Protein 7ASV (pdb70)

B-factor: mean 27.87, std 14.24, range [10.76, 187.38]

Radius of gyration: 24.53 Å; Cα contacts (8 Å, |Δi|>4): 392; chains: 2; bounding box: 41×74×68 Å

Nearest PDB structures (foldseek):
  7asv-assembly1_A  TM=1.007E+00  e=1.861E-26  Homo sapiens
  8b3i-assembly1_e  TM=3.418E-01  e=7.157E+00  Homo sapiens
  8r4d-assembly1_A  TM=3.291E-01  e=7.627E+00  Chlorobaculum tepidum
  7asv-assembly1_A  TM=9.829E-01  e=6.506E-24  Homo sapiens
  1iuy-assembly1_A  TM=6.380E-01  e=1.133E+00  Mus musculus

Foldseek 3Di:
DDDDCLVVLLVLLLVVCLVVFKAFQVVSVVVVVVVVVVDDPPDPVVDDDDSVSVVSLVVNQKDWDQDDDDPPDPQDPRRRTMIGRHDSPDQPVLLVQVVVVVVPDFDDALVNVVSSCVVPVPDDPVNSVVSQVVFWDDDPRTGGPPSDDD/DPDDALVVLLVVLLVVQLVVFKDFQVVVVVVVVVVVVPDDPPDPPVPDDDSVSVVSNVVSPKDWDQDDDDPPDPQDPSSRTMIGDDDNPDAVVLLVQLVVVCVPDFDDALVNVVSSCVVPPPQDPVRSVVSQVVFWDDDPRTGGPPRDPD

Solvent-accessible surface area: 17054 Å² total

Structure (mmCIF, N/CA/C/O backbone):
data_7ASV
#
_entry.id   7ASV
#
_cell.length_a   41.110
_cell.length_b   75.760
_cell.length_c   62.400
_cell.angle_alpha   90.000
_cell.angle_beta   103.570
_cell.angle_gamma   90.000
#
_symmetry.space_group_name_H-M   'P 1 21 1'
#
loop_
_entity.id
_entity.type
_entity.pdbx_description
1 polymer 'DNA-directed RNA polymerase III subunit RPC5'
2 non-polymer 'ACETATE ION'
3 water water
#
loop_
_atom_site.group_PDB
_atom_site.id
_atom_site.type_symbol
_atom_site.label_atom_id
_atom_site.label_alt_id
_atom_site.label_comp_id
_atom_site.label_asym_id
_atom_site.label_entity_id
_atom_site.label_seq_id
_atom_site.pdbx_PDB_ins_code
_atom_site.Cartn_x
_atom_site.Cartn_y
_atom_site.Cartn_z
_atom_site.occupancy
_atom_site.B_iso_or_equiv
_atom_site.auth_seq_id
_atom_site.auth_comp_id
_atom_site.auth_asym_id
_atom_site.auth_atom_id
_atom_site.pdbx_PDB_model_num
ATOM 1 N N . ALA A 1 554 ? 9.93700 1.31800 57.40500 1.000 52.81423 554 ALA B N 1
ATOM 2 C CA . ALA A 1 554 ? 8.70500 1.79100 56.79500 1.000 50.95874 554 ALA B CA 1
ATOM 3 C C . ALA A 1 554 ? 8.92300 2.49600 55.47100 1.000 48.06629 554 ALA B C 1
ATOM 4 O O . ALA A 1 554 ? 10.07200 2.69700 55.05200 1.000 49.30065 554 ALA B O 1
ATOM 6 N N . PRO A 1 555 ? 7.83100 2.88600 54.80700 1.000 42.66827 555 PRO B N 1
ATOM 7 C CA . PRO A 1 555 ? 7.97000 3.59000 53.52600 1.000 38.66253 555 PRO B CA 1
ATOM 8 C C . PRO A 1 555 ? 8.58800 4.97300 53.70200 1.000 35.53847 555 PRO B C 1
ATOM 9 O O . PRO A 1 555 ? 8.52200 5.59500 54.76600 1.000 35.97537 555 PRO B O 1
ATOM 20 N N . THR A 1 556 ? 9.20100 5.44900 52.62000 1.000 31.71433 556 THR B N 1
ATOM 21 C CA . THR A 1 556 ? 9.79500 6.77700 52.58500 1.000 27.68227 556 THR B CA 1
ATOM 22 C C . THR A 1 556 ? 8.88900 7.66600 51.74000 1.000 24.91088 556 THR B C 1
ATOM 23 O O . THR A 1 556 ? 8.84700 7.51200 50.50400 1.000 25.10827 556 THR B O 1
ATOM 34 N N . PRO A 1 557 ? 8.10300 8.54100 52.34400 1.000 23.26068 557 PRO B N 1
ATOM 35 C CA . PRO A 1 557 ? 7.09800 9.27300 51.56800 1.000 22.45532 557 PRO B CA 1
ATOM 36 C C . PRO A 1 557 ? 7.73100 10.34000 50.68300 1.000 20.62089 557 PRO B C 1
ATOM 37 O O . PRO A 1 557 ? 8.83400 10.84200 50.92800 1.000 21.17096 557 PRO B O 1
ATOM 48 N N . VAL A 1 558 ? 7.00000 10.67700 49.61700 1.000 20.42350 558 VAL B N 1
ATOM 49 C CA . VAL A 1 558 ? 7.55000 11.54900 48.59000 1.000 20.10767 558 VAL B CA 1
ATOM 50 C C . VAL A 1 558 ? 7.15500 13.01900 48.75500 1.000 17.99163 558 VAL B C 1
ATOM 51 O O . VAL A 1 558 ? 7.83600 13.89000 48.20000 1.000 18.38115 558 VAL B O 1
ATOM 64 N N . ALA A 1 559 ? 6.07800 13.32200 49.48000 1.000 17.11521 559 ALA B N 1
ATOM 65 C CA . ALA A 1 559 ? 5.50800 14.66900 49.38200 1.000 15.93349 559 ALA B CA 1
ATOM 66 C C . ALA A 1 559 ? 6.49200 15.75000 49.82800 1.000 17.26260 559 ALA B C 1
ATOM 67 O O . ALA A 1 559 ? 6.61200 16.80100 49.16800 1.000 15.53607 559 ALA B O 1
ATOM 74 N N . ARG A 1 560 ? 7.21000 15.52900 50.93200 1.000 18.37062 560 ARG B N 1
ATOM 75 C CA . ARG A 1 560 ? 8.11100 16.56900 51.41200 1.000 19.97345 560 ARG B CA 1
ATOM 76 C C . ARG A 1 560 ? 9.24300 16.81600 50.41900 1.000 17.23628 560 ARG B C 1
ATOM 77 O O . ARG A 1 560 ? 9.66400 17.96800 50.22700 1.000 17.12047 560 ARG B O 1
ATOM 98 N N . GLU A 1 561 ? 9.72600 15.75200 49.76800 1.000 17.78897 561 GLU B N 1
ATOM 99 C CA . GLU A 1 561 ? 10.82800 15.87700 48.82400 1.000 17.46262 561 GLU B CA 1
ATOM 100 C C . GLU A 1 561 ? 10.36100 16.58500 47.55400 1.000 16.44408 561 GLU B C 1
ATOM 101 O O . GLU A 1 561 ? 11.06700 17.44900 46.99300 1.000 17.20996 561 GLU B O 1
ATOM 113 N N . LEU A 1 562 ? 9.15500 16.25100 47.09800 1.000 15.71767 562 LEU B N 1
ATOM 114 C CA . LEU A 1 562 ? 8.60200 16.97300 45.96400 1.000 15.60713 562 LEU B CA 1
ATOM 115 C C . LEU A 1 562 ? 8.41000 18.44900 46.29200 1.000 15.45185 562 LEU B C 1
ATOM 116 O O . LEU A 1 562 ? 8.69700 19.32600 45.46100 1.000 15.18866 562 LEU B O 1
ATOM 132 N N . LYS A 1 563 ? 7.87300 18.74300 47.47300 1.000 15.12287 563 LYS B N 1
ATOM 133 C CA . LYS A 1 563 ? 7.64400 20.12600 47.84300 1.000 16.57567 563 LYS B CA 1
ATOM 134 C C . LYS A 1 563 ? 8.95200 20.90900 47.87400 1.000 17.15732 563 LYS B C 1
ATOM 135 O O . LYS A 1 563 ? 9.01500 22.03500 47.38000 1.000 17.43367 563 LYS B O 1
ATOM 154 N N . ALA A 1 564 ? 10.01700 20.33200 48.42800 1.000 17.52052 564 ALA B N 1
ATOM 155 C CA . ALA A 1 564 ? 11.27000 21.08400 48.46900 1.000 18.52064 564 ALA B CA 1
ATOM 156 C C . ALA A 1 564 ? 11.75000 21.42100 47.05900 1.000 18.02321 564 ALA B C 1
ATOM 157 O O . ALA A 1 564 ? 12.23400 22.54000 46.79700 1.000 18.87332 564 ALA B O 1
ATOM 164 N N . PHE A 1 565 ? 11.62500 20.45900 46.13100 1.000 16.48882 565 PHE B N 1
ATOM 165 C CA . PHE A 1 565 ? 12.01300 20.73300 44.75100 1.000 16.08088 565 PHE B CA 1
ATOM 166 C C . PHE A 1 565 ? 11.13500 21.81300 44.11100 1.000 15.42553 565 PHE B C 1
ATOM 167 O O . PHE A 1 565 ? 11.64400 22.74700 43.47700 1.000 15.76505 565 PHE B O 1
ATOM 184 N N . VAL A 1 566 ? 9.81300 21.68200 44.24900 1.000 14.95179 566 VAL B N 1
ATOM 185 C CA . VAL A 1 566 ? 8.89100 22.65100 43.63600 1.000 15.98350 566 VAL B CA 1
ATOM 186 C C . VAL A 1 566 ? 9.10600 24.05500 44.20500 1.000 16.79412 566 VAL B C 1
ATOM 187 O O . VAL A 1 566 ? 9.07400 25.05100 43.46700 1.000 17.05994 566 VAL B O 1
ATOM 200 N N . GLU A 1 567 ? 9.29400 24.15700 45.52100 1.000 17.87320 567 GLU B N 1
ATOM 201 C CA . GLU A 1 567 ? 9.44900 25.45700 46.15400 1.000 20.71301 567 GLU B CA 1
ATOM 202 C C . GLU A 1 567 ? 10.71000 26.14000 45.66400 1.000 20.16031 567 GLU B C 1
ATOM 203 O O . GLU A 1 567 ? 10.67800 27.32300 45.29400 1.000 20.83408 567 GLU B O 1
ATOM 215 N N . ALA A 1 568 ? 11.84000 25.39900 45.64200 1.000 19.71026 568 ALA B N 1
ATOM 216 C CA . ALA A 1 568 ? 13.07000 25.98100 45.11600 1.000 20.65511 568 ALA B CA 1
ATOM 217 C C . ALA A 1 568 ? 12.88400 26.44600 43.66900 1.000 19.37864 568 ALA B C 1
ATOM 218 O O . ALA A 1 568 ? 13.30000 27.56100 43.28700 1.000 20.17084 568 ALA B O 1
ATOM 225 N N . THR A 1 569 ? 12.22600 25.61600 42.85700 1.000 17.71791 569 THR B N 1
ATOM 226 C CA . THR A 1 569 ? 12.09500 25.91800 41.43700 1.000 18.40221 569 THR B CA 1
ATOM 227 C C . THR A 1 569 ? 11.26100 27.17700 41.21400 1.000 18.08901 569 THR B C 1
ATOM 228 O O . THR A 1 569 ? 11.64400 28.06400 40.44000 1.000 18.42326 569 THR B O 1
ATOM 239 N N . PHE A 1 570 ? 10.09700 27.25700 41.85300 1.000 17.42577 570 PHE B N 1
ATOM 240 C CA . PHE A 1 570 ? 9.23200 28.40700 41.60000 1.000 18.05216 570 PHE B CA 1
ATOM 241 C C . PHE A 1 570 ? 9.70900 29.67700 42.28100 1.000 20.39455 570 PHE B C 1
ATOM 242 O O . PHE A 1 570 ? 9.44500 30.77400 41.75600 1.000 19.95502 570 PHE B O 1
ATOM 259 N N . GLN A 1 571 ? 10.38800 29.57200 43.43700 1.000 20.97883 571 GLN B N 1
ATOM 260 C CA . GLN A 1 571 ? 10.98800 30.76600 44.00900 1.000 23.59493 571 GLN B CA 1
ATOM 261 C C . GLN A 1 571 ? 12.03500 31.35400 43.08200 1.000 21.90789 571 GLN B C 1
ATOM 262 O O . GLN A 1 571 ? 12.21100 32.59200 43.04900 1.000 23.36596 571 GLN B O 1
ATOM 276 N N . ARG A 1 572 ? 12.72100 30.48800 42.30700 1.000 20.11031 572 ARG B N 1
ATOM 277 C CA . ARG A 1 572 ? 13.76500 30.96400 41.40700 1.000 20.28664 572 ARG B CA 1
ATOM 278 C C . ARG A 1 572 ? 13.21100 31.49700 40.08600 1.000 19.67868 572 ARG B C 1
ATOM 279 O O . ARG A 1 572 ? 13.67300 32.53700 39.56500 1.000 20.55773 572 ARG B O 1
ATOM 300 N N . GLN A 1 573 ? 12.26300 30.76400 39.49700 1.000 18.75225 573 GLN B N 1
ATOM 301 C CA . GLN A 1 573 ? 11.84000 31.02700 38.12800 1.000 18.27851 573 GLN B CA 1
ATOM 302 C C . GLN A 1 573 ? 10.47500 31.68300 37.98200 1.000 18.09427 573 GLN B C 1
ATOM 303 O O . GLN A 1 573 ? 10.19800 32.23500 36.91600 1.000 19.14440 573 GLN B O 1
ATOM 317 N N . PHE A 1 574 ? 9.63200 31.61900 39.00400 1.000 17.48368 574 PHE B N 1
ATOM 318 C CA . PHE A 1 574 ? 8.30700 32.22700 39.13600 1.000 17.18890 574 PHE B CA 1
ATOM 319 C C . PHE A 1 574 ? 7.19300 31.65900 38.25900 1.000 16.38354 574 PHE B C 1
ATOM 320 O O . PHE A 1 574 ? 6.07400 31.46700 38.74700 1.000 17.32576 574 PHE B O 1
ATOM 337 N N . VAL A 1 575 ? 7.45700 31.49300 36.96000 1.000 14.39383 575 VAL B N 1
ATOM 338 C CA . VAL A 1 575 ? 6.46500 31.01600 35.99900 1.000 14.43331 575 VAL B CA 1
ATOM 339 C C . VAL A 1 575 ? 7.11600 29.94900 35.15100 1.000 14.61754 575 VAL B C 1
ATOM 340 O O . VAL A 1 575 ? 8.20300 30.17700 34.61500 1.000 15.35710 575 VAL B O 1
ATOM 353 N N . LEU A 1 576 ? 6.44700 28.79300 35.00100 1.000 15.25972 576 LEU B N 1
ATOM 354 C CA . LEU A 1 576 ? 6.96400 27.79700 34.06500 1.000 15.95981 576 LEU B CA 1
ATOM 355 C C . LEU A 1 576 ? 5.87800 26.79800 33.71400 1.000 14.98864 576 LEU B C 1
ATOM 356 O O . LEU A 1 576 ? 4.85000 26.71200 34.37800 1.000 16.02297 576 LEU B O 1
ATOM 372 N N . THR A 1 577 ? 6.09900 26.08000 32.63000 1.000 13.89640 577 THR B N 1
ATOM 373 C CA . THR A 1 577 ? 5.15800 25.07200 32.17800 1.000 13.89903 577 THR B CA 1
ATOM 374 C C . THR A 1 577 ? 5.42100 23.73300 32.86900 1.000 13.39897 577 THR B C 1
ATOM 375 O O . THR A 1 577 ? 6.47900 23.48200 33.46100 1.000 13.85166 577 THR B O 1
ATOM 386 N N . LEU A 1 578 ? 4.43400 22.84900 32.77200 1.000 15.30710 578 LEU B N 1
ATOM 387 C CA . LEU A 1 578 ? 4.63800 21.49000 33.26200 1.000 15.25972 578 LEU B CA 1
ATOM 388 C C . LEU A 1 578 ? 5.79200 20.81400 32.51900 1.000 14.61228 578 LEU B C 1
ATOM 389 O O . LEU A 1 578 ? 6.57000 20.06500 33.11600 1.000 15.09655 578 LEU B O 1
ATOM 405 N N . SER A 1 579 ? 5.92100 21.06700 31.20900 1.000 14.68860 579 SER B N 1
ATOM 406 C CA . SER A 1 579 ? 7.04800 20.51300 30.46100 1.000 16.00981 579 SER B CA 1
ATOM 407 C C . SER A 1 579 ? 8.38500 20.92800 31.07500 1.000 15.55450 579 SER B C 1
ATOM 408 O O . SER A 1 579 ? 9.29100 20.09400 31.29000 1.000 16.53619 579 SER B O 1
ATOM 416 N N . GLU A 1 580 ? 8.54500 22.22500 31.33500 1.000 15.66240 580 GLU B N 1
ATOM 417 C CA . GLU A 1 580 ? 9.78900 22.68400 31.94700 1.000 17.76266 580 GLU B CA 1
ATOM 418 C C . GLU A 1 580 ? 9.95100 22.13800 33.36400 1.000 16.41249 580 GLU B C 1
ATOM 419 O O . GLU A 1 580 ? 11.07000 21.79800 33.78300 1.000 15.93349 580 GLU B O 1
ATOM 431 N N . LEU A 1 581 ? 8.86000 22.05600 34.12200 1.000 14.65176 581 LEU B N 1
ATOM 432 C CA . LEU A 1 581 ? 8.95300 21.48800 35.46300 1.000 15.14655 581 LEU B CA 1
ATOM 433 C C . LEU A 1 581 ? 9.46900 20.05200 35.41900 1.000 15.12813 581 LEU B C 1
ATOM 434 O O . LEU A 1 581 ? 10.31100 19.65900 36.23800 1.000 15.13866 581 LEU B O 1
ATOM 450 N N . LYS A 1 582 ? 8.97200 19.25400 34.47300 1.000 15.73873 582 LYS B N 1
ATOM 451 C CA . LYS A 1 582 ? 9.43700 17.87800 34.32600 1.000 16.33617 582 LYS B CA 1
ATOM 452 C C . LYS A 1 582 ? 10.90800 17.82600 33.91100 1.000 16.96782 582 LYS B C 1
ATOM 453 O O . LYS A 1 582 ? 11.68400 17.01900 34.45500 1.000 16.70990 582 LYS B O 1
ATOM 472 N N . ARG A 1 583 ? 11.31800 18.70900 32.99500 1.000 16.37302 583 ARG B N 1
ATOM 473 C CA . ARG A 1 583 ? 12.73400 18.78300 32.62400 1.000 17.06257 583 ARG B CA 1
ATOM 474 C C . ARG A 1 583 ? 13.60700 19.07000 33.84300 1.000 16.76254 583 ARG B C 1
ATOM 475 O O . ARG A 1 583 ? 14.65300 18.42100 34.07200 1.000 18.26798 583 ARG B O 1
ATOM 496 N N . LEU A 1 584 ? 13.21400 20.08000 34.61600 1.000 16.59673 584 LEU B N 1
ATOM 497 C CA . LEU A 1 584 ? 13.96200 20.44500 35.81600 1.000 16.22563 584 LEU B CA 1
ATOM 498 C C . LEU A 1 584 ? 13.91700 19.33100 36.85700 1.000 15.26499 584 LEU B C 1
ATOM 499 O O . LEU A 1 584 ? 14.89100 19.12900 37.59100 1.000 16.00718 584 LEU B O 1
ATOM 515 N N . PHE A 1 585 ? 12.81400 18.58500 36.92100 1.000 14.56490 585 PHE B N 1
ATOM 516 C CA . PHE A 1 585 ? 12.73900 17.46700 37.85100 1.000 13.96746 585 PHE B CA 1
ATOM 517 C C . PHE A 1 585 ? 13.75500 16.38500 37.47200 1.000 14.30961 585 PHE B C 1
ATOM 518 O O . PHE A 1 585 ? 14.43300 15.82300 38.33600 1.000 15.52818 585 PHE B O 1
ATOM 535 N N . ASN A 1 586 ? 13.91700 16.12400 36.18500 1.000 15.76768 586 ASN B N 1
ATOM 536 C CA . ASN A 1 586 ? 14.91100 15.14400 35.76400 1.000 17.74686 586 ASN B CA 1
ATOM 537 C C . ASN A 1 586 ? 16.32600 15.60200 36.09800 1.000 17.95742 586 ASN B C 1
ATOM 538 O O . ASN A 1 586 ? 17.16900 14.78500 36.52900 1.000 17.51263 586 ASN B O 1
ATOM 549 N N . LEU A 1 587 ? 16.59200 16.90200 35.96300 1.000 18.87068 587 LEU B N 1
ATOM 550 C CA . LEU A 1 587 ? 17.89300 17.40900 36.40900 1.000 20.52878 587 LEU B CA 1
ATOM 551 C C . LEU A 1 587 ? 18.05800 17.24800 37.91500 1.000 18.42853 587 LEU B C 1
ATOM 552 O O . LEU A 1 587 ? 19.15500 16.96000 38.41000 1.000 18.44695 587 LEU B O 1
ATOM 568 N N . HIS A 1 588 ? 16.97700 17.46200 38.66800 1.000 18.08901 588 HIS B N 1
ATOM 569 C CA . HIS A 1 588 ? 17.01800 17.24100 40.10800 1.000 18.59170 588 HIS B CA 1
ATOM 570 C C . HIS A 1 588 ? 17.34700 15.78900 40.43100 1.000 18.08375 588 HIS B C 1
ATOM 571 O O . HIS A 1 588 ? 18.18600 15.51500 41.29800 1.000 18.04690 588 HIS B O 1
ATOM 585 N N . LEU A 1 589 ? 16.72200 14.85200 39.72800 1.000 16.49671 589 LEU B N 1
ATOM 586 C CA . LEU A 1 589 ? 16.98400 13.43600 39.97900 1.000 16.52567 589 LEU B CA 1
ATOM 587 C C . LEU A 1 589 ? 18.46200 13.11800 39.79100 1.000 15.73610 589 LEU B C 1
ATOM 588 O O . LEU A 1 589 ? 19.03200 12.29500 40.52500 1.000 16.74148 589 LEU B O 1
ATOM 604 N N . ALA A 1 590 ? 19.09600 13.73800 38.78300 1.000 15.82558 590 ALA B N 1
ATOM 605 C CA . ALA A 1 590 ? 20.50100 13.45000 38.54400 1.000 15.25183 590 ALA B CA 1
ATOM 606 C C . ALA A 1 590 ? 21.37500 13.80400 39.74500 1.000 15.12813 590 ALA B C 1
ATOM 607 O O . ALA A 1 590 ? 22.48300 13.28500 39.86700 1.000 16.85202 590 ALA B O 1
ATOM 614 N N . SER A 1 591 ? 20.91800 14.68300 40.62000 1.000 14.94127 591 SER B N 1
ATOM 615 C CA . SER A 1 591 ? 21.70800 15.06300 41.78400 1.000 16.17299 591 SER B CA 1
ATOM 616 C C . SER A 1 591 ? 21.51300 14.13400 42.97400 1.000 16.25458 591 SER B C 1
ATOM 617 O O . SER A 1 591 ? 22.29100 14.21200 43.93600 1.000 17.63896 591 SER B O 1
ATOM 625 N N . LEU A 1 592 ? 20.48900 13.22700 42.93500 1.000 16.37038 592 LEU B N 1
ATOM 626 C CA . LEU A 1 592 ? 20.09900 12.44600 44.11500 1.000 16.04403 592 LEU B CA 1
ATOM 627 C C . LEU A 1 592 ? 20.82400 11.10400 44.15300 1.000 16.03350 592 LEU B C 1
ATOM 628 O O . LEU A 1 592 ? 21.15500 10.53000 43.10500 1.000 16.04929 592 LEU B O 1
ATOM 644 N N . PRO A 1 593 ? 21.06100 10.60800 45.38200 1.000 16.40460 593 PRO B N 1
ATOM 645 C CA . PRO A 1 593 ? 21.78200 9.34100 45.50600 1.000 16.04666 593 PRO B CA 1
ATOM 646 C C . PRO A 1 593 ? 20.91300 8.14800 45.13100 1.000 15.58608 593 PRO B C 1
ATOM 647 O O . PRO A 1 593 ? 19.70000 8.14900 45.39800 1.000 16.58357 593 PRO B O 1
ATOM 658 N N . PRO A 1 594 ? 21.51900 7.08000 44.61100 1.000 16.93624 594 PRO B N 1
ATOM 659 C CA . PRO A 1 594 ? 20.73800 5.86400 44.32500 1.000 17.50999 594 PRO B CA 1
ATOM 660 C C . PRO A 1 594 ? 20.01900 5.36300 45.56000 1.000 17.97584 594 PRO B C 1
ATOM 661 O O . PRO A 1 594 ? 20.55800 5.40700 46.66800 1.000 17.44420 594 PRO B O 1
ATOM 672 N N . GLY A 1 595 ? 18.78700 4.88200 45.34900 1.000 18.39168 595 GLY B N 1
ATOM 673 C CA . GLY A 1 595 ? 17.94400 4.44200 46.43000 1.000 18.55749 595 GLY B CA 1
ATOM 674 C C . GLY A 1 595 ? 16.96400 5.49200 46.89000 1.000 19.29968 595 GLY B C 1
ATOM 675 O O . GLY A 1 595 ? 16.07900 5.18400 47.69600 1.000 19.54182 595 GLY B O 1
ATOM 679 N N . HIS A 1 596 ? 17.09100 6.71600 46.37400 1.000 19.17335 596 HIS B N 1
ATOM 680 C CA . HIS A 1 596 ? 16.20200 7.79100 46.75100 1.000 20.53141 596 HIS B CA 1
ATOM 681 C C . HIS A 1 596 ? 14.76900 7.47000 46.34600 1.000 20.39192 596 HIS B C 1
ATOM 682 O O . HIS A 1 596 ? 14.51100 6.85000 45.30700 1.000 20.47877 596 HIS B O 1
ATOM 696 N N . THR A 1 597 ? 13.81900 7.92700 47.16300 1.000 20.48930 597 THR B N 1
ATOM 697 C CA . THR A 1 597 ? 12.42500 7.60200 46.90600 1.000 20.85513 597 THR B CA 1
ATOM 698 C C . THR A 1 597 ? 11.90000 8.25300 45.63100 1.000 21.03147 597 THR B C 1
ATOM 699 O O . THR A 1 597 ? 10.94900 7.72400 45.03600 1.000 21.68418 597 THR B O 1
ATOM 710 N N . LEU A 1 598 ? 12.52800 9.33500 45.15300 1.000 20.57089 598 LEU B N 1
ATOM 711 C CA . LEU A 1 598 ? 11.97600 10.02700 43.99400 1.000 20.18400 598 LEU B CA 1
ATOM 712 C C . LEU A 1 598 ? 12.28900 9.31900 42.68300 1.000 21.08937 598 LEU B C 1
ATOM 713 O O . LEU A 1 598 ? 11.85300 9.79500 41.63100 1.000 21.11306 598 LEU B O 1
ATOM 729 N N . PHE A 1 599 ? 13.06500 8.22700 42.70200 1.000 20.77091 599 PHE B N 1
ATOM 730 C CA . PHE A 1 599 ? 13.34100 7.48900 41.47000 1.000 21.74471 599 PHE B CA 1
ATOM 731 C C . PHE A 1 599 ? 12.18200 6.60900 41.01900 1.000 24.60558 599 PHE B C 1
ATOM 732 O O . PHE A 1 599 ? 12.21200 6.10600 39.88000 1.000 26.54266 599 PHE B O 1
ATOM 749 N N . SER A 1 600 ? 11.18800 6.37300 41.87200 1.000 27.10062 600 SER B N 1
ATOM 750 C CA . SER A 1 600 ? 10.07200 5.52200 41.47000 1.000 30.50629 600 SER B CA 1
ATOM 751 C C . SER A 1 600 ? 8.72700 6.06400 41.93400 1.000 27.62173 600 SER B C 1
ATOM 752 O O . SER A 1 600 ? 8.60500 6.63500 43.02700 1.000 28.05863 600 SER B O 1
ATOM 760 N N . GLY A 1 601 ? 7.72400 5.88300 41.07500 1.000 26.11366 601 GLY B N 1
ATOM 761 C CA . GLY A 1 601 ? 6.36100 6.15000 41.46400 1.000 25.62412 601 GLY B CA 1
ATOM 762 C C . GLY A 1 601 ? 6.00100 7.61500 41.55700 1.000 25.47674 601 GLY B C 1
ATOM 763 O O . GLY A 1 601 ? 5.16800 7.96400 42.39200 1.000 26.32421 601 GLY B O 1
ATOM 767 N N . ILE A 1 602 ? 6.59800 8.48200 40.73400 1.000 22.73167 602 ILE B N 1
ATOM 768 C CA . ILE A 1 602 ? 6.24900 9.90800 40.70000 1.000 21.55785 602 ILE B CA 1
ATOM 769 C C . ILE A 1 602 ? 5.46700 10.22900 39.42100 1.000 20.27612 602 ILE B C 1
ATOM 770 O O . ILE A 1 602 ? 6.01700 10.25500 38.30600 1.000 23.35017 602 ILE B O 1
ATOM 786 N N . SER A 1 603 ? 4.19200 10.53100 39.58800 1.000 17.53631 603 SER B N 1
ATOM 787 C CA . SER A 1 603 ? 3.33000 10.88700 38.46300 1.000 17.91794 603 SER B CA 1
ATOM 788 C C . SER A 1 603 ? 3.30800 12.40000 38.20900 1.000 17.13890 603 SER B C 1
ATOM 789 O O . SER A 1 603 ? 3.59400 13.20900 39.09800 1.000 16.72043 603 SER B O 1
ATOM 797 N N . ASP A 1 604 ? 2.95100 12.77100 36.97000 1.000 17.61001 604 ASP B N 1
ATOM 798 C CA . ASP A 1 604 ? 2.73400 14.18500 36.66500 1.000 18.22324 604 ASP B CA 1
ATOM 799 C C . ASP A 1 604 ? 1.64500 14.77000 37.55900 1.000 16.71779 604 ASP B C 1
ATOM 800 O O . ASP A 1 604 ? 1.74800 15.91900 37.99800 1.000 15.85190 604 ASP B O 1
ATOM 809 N N . ARG A 1 605 ? 0.62500 13.96700 37.89100 1.000 16.38354 605 ARG B N 1
ATOM 810 C CA . ARG A 1 605 ? -0.42500 14.40000 38.81500 1.000 15.35710 605 ARG B CA 1
ATOM 811 C C . ARG A 1 605 ? 0.15500 14.82200 40.17000 1.000 15.95981 605 ARG B C 1
ATOM 812 O O . ARG A 1 605 ? -0.18300 15.89100 40.68700 1.000 15.20972 605 ARG B O 1
ATOM 850 N N . LEU A 1 607 ? 3.18500 15.81500 40.77800 1.000 15.82821 607 LEU B N 1
ATOM 851 C CA . LEU A 1 607 ? 3.90400 17.07100 40.59800 1.000 16.66779 607 LEU B CA 1
ATOM 852 C C . LEU A 1 607 ? 2.93300 18.25600 40.58700 1.000 16.40197 607 LEU B C 1
ATOM 853 O O . LEU A 1 607 ? 3.14900 19.26500 41.27000 1.000 15.27815 607 LEU B O 1
ATOM 869 N N . GLN A 1 608 ? 1.84800 18.14800 39.81300 1.000 17.27312 608 GLN B N 1
ATOM 870 C CA . GLN A 1 608 ? 0.89700 19.25200 39.75500 1.000 17.99953 608 GLN B CA 1
ATOM 871 C C . GLN A 1 608 ? 0.27900 19.48600 41.12400 1.000 16.08351 608 GLN B C 1
ATOM 872 O O . GLN A 1 608 ? 0.13600 20.63800 41.55700 1.000 16.68358 608 GLN B O 1
ATOM 886 N N . ASP A 1 609 ? -0.06000 18.40300 41.84900 1.000 14.56227 609 ASP B N 1
ATOM 887 C CA . ASP A 1 609 ? -0.67100 18.61600 43.15700 1.000 14.65702 609 ASP B CA 1
ATOM 888 C C . ASP A 1 609 ? 0.31500 19.28000 44.10200 1.000 15.63345 609 ASP B C 1
ATOM 889 O O . ASP A 1 609 ? -0.08200 20.13100 44.92100 1.000 17.72055 609 ASP B O 1
ATOM 898 N N . THR A 1 610 ? 1.61100 18.96200 43.96000 1.000 15.51239 610 THR B N 1
ATOM 899 C CA . THR A 1 610 ? 2.60600 19.62200 44.80200 1.000 15.53344 610 THR B CA 1
ATOM 900 C C . THR A 1 610 ? 2.67200 21.11800 44.51000 1.000 15.58608 610 THR B C 1
ATOM 901 O O . THR A 1 610 ? 2.73300 21.94900 45.43400 1.000 17.98110 610 THR B O 1
ATOM 912 N N . VAL A 1 611 ? 2.64700 21.47900 43.22600 1.000 15.77558 611 VAL B N 1
ATOM 913 C CA . VAL A 1 611 ? 2.63600 22.88400 42.84000 1.000 16.27037 611 VAL B CA 1
ATOM 914 C C . VAL A 1 611 ? 1.45900 23.59800 43.49800 1.000 17.89951 611 VAL B C 1
ATOM 915 O O . VAL A 1 611 ? 1.62200 24.65000 44.13000 1.000 20.00240 611 VAL B O 1
ATOM 928 N N . LEU A 1 612 ? 0.27300 23.00000 43.43200 1.000 18.27324 612 LEU B N 1
ATOM 929 C CA . LEU A 1 612 ? -0.88300 23.70000 43.98100 1.000 20.86566 612 LEU B CA 1
ATOM 930 C C . LEU A 1 612 ? -0.82900 23.69400 45.49900 1.000 22.20266 612 LEU B C 1
ATOM 931 O O . LEU A 1 612 ? -1.38100 24.59000 46.14700 1.000 26.36369 612 LEU B O 1
ATOM 947 N N . ALA A 1 613 ? -0.16500 22.69700 46.08300 1.000 21.47626 613 ALA B N 1
ATOM 948 C CA . ALA A 1 613 ? -0.04900 22.65200 47.53500 1.000 23.72653 613 ALA B CA 1
ATOM 949 C C . ALA A 1 613 ? 0.94400 23.68400 48.03700 1.000 26.26894 613 ALA B C 1
ATOM 950 O O . ALA A 1 613 ? 0.88900 24.04500 49.22400 1.000 29.03506 613 ALA B O 1
ATOM 957 N N . ALA A 1 614 ? 1.81700 24.18700 47.15400 1.000 25.25566 614 ALA B N 1
ATOM 958 C CA . ALA A 1 614 ? 2.89400 25.10100 47.52800 1.000 27.52698 614 ALA B CA 1
ATOM 959 C C . ALA A 1 614 ? 2.61600 26.54700 47.11800 1.000 31.79065 614 ALA B C 1
ATOM 960 O O . ALA A 1 614 ? 3.53800 27.28500 46.73500 1.000 33.33821 614 ALA B O 1
ATOM 967 N N . GLY A 1 615 ? 1.34800 26.96000 47.14900 1.000 31.99068 615 GLY B N 1
ATOM 968 C CA . GLY A 1 615 ? 1.03900 28.35700 46.91000 1.000 32.92763 615 GLY B CA 1
ATOM 969 C C . GLY A 1 615 ? 1.26800 28.82200 45.49400 1.000 31.05899 615 GLY B C 1
ATOM 970 O O . GLY A 1 615 ? 1.53200 30.01600 45.25500 1.000 33.70404 615 GLY B O 1
ATOM 974 N N . CYS A 1 616 ? 1.21300 27.90400 44.54700 1.000 23.42386 616 CYS B N 1
ATOM 975 C CA . CYS A 1 616 ? 1.25300 28.25100 43.14000 1.000 20.71301 616 CYS B CA 1
ATOM 976 C C . CYS A 1 616 ? -0.11600 27.98700 42.53000 1.000 19.82869 616 CYS B C 1
ATOM 977 O O . CYS A 1 616 ? -0.93600 27.25900 43.09100 1.000 21.04726 616 CYS B O 1
ATOM 985 N N . LYS A 1 617 ? -0.35600 28.60600 41.37800 1.000 18.13902 617 LYS B N 1
ATOM 986 C CA . LYS A 1 617 ? -1.62300 28.48200 40.67900 1.000 18.93911 617 LYS B CA 1
ATOM 987 C C . LYS A 1 617 ? -1.38000 28.11400 39.22300 1.000 18.44168 617 LYS B C 1
ATOM 988 O O . LYS A 1 617 ? -0.37700 28.50900 38.63100 1.000 18.37589 617 LYS B O 1
ATOM 1007 N N . GLN A 1 618 ? -2.30800 27.35200 38.64700 1.000 17.81529 618 GLN B N 1
ATOM 1008 C CA . GLN A 1 618 ? -2.30800 27.16600 37.20000 1.000 17.37840 618 GLN B CA 1
ATOM 1009 C C . GLN A 1 618 ? -2.89700 28.41400 36.54700 1.000 16.41776 618 GLN B C 1
ATOM 1010 O O . GLN A 1 618 ? -3.95600 28.90900 36.95800 1.000 18.52327 618 GLN B O 1
ATOM 1024 N N . ILE A 1 619 ? -2.20800 28.92700 35.53800 1.000 15.66504 619 ILE B N 1
ATOM 1025 C CA . ILE A 1 619 ? -2.66200 30.08500 34.78900 1.000 15.44396 619 ILE B CA 1
ATOM 1026 C C . ILE A 1 619 ? -3.21300 29.56500 33.47100 1.000 15.02022 619 ILE B C 1
ATOM 1027 O O . ILE A 1 619 ? -2.47900 28.93500 32.68800 1.000 15.55186 619 ILE B O 1
ATOM 1043 N N . LEU A 1 620 ? -4.51300 29.77900 33.24500 1.000 15.76242 620 LEU B N 1
ATOM 1044 C CA . LEU A 1 620 ? -5.18300 29.25500 32.05200 1.000 18.03374 620 LEU B CA 1
ATOM 1045 C C . LEU A 1 620 ? -4.92900 30.13800 30.81900 1.000 17.75213 620 LEU B C 1
ATOM 1046 O O . LEU A 1 620 ? -5.82600 30.75200 30.24000 1.000 18.27061 620 LEU B O 1
ATOM 1062 N N . VAL A 1 621 ? -3.68400 30.11900 30.36800 1.000 16.97835 621 VAL B N 1
ATOM 1063 C CA . VAL A 1 621 ? -3.27000 30.93500 29.22500 1.000 15.63872 621 VAL B CA 1
ATOM 1064 C C . VAL A 1 621 ? -3.95500 30.40900 27.97000 1.000 14.41752 621 VAL B C 1
ATOM 1065 O O . VAL A 1 621 ? -3.85300 29.19900 27.67300 1.000 16.58620 621 VAL B O 1
ATOM 1078 N N . PRO A 1 622 ? -4.63700 31.24900 27.19600 1.000 14.26224 622 PRO B N 1
ATOM 1079 C CA . PRO A 1 622 ? -5.28500 30.74500 25.97800 1.000 16.40197 622 PRO B CA 1
ATOM 1080 C C . PRO A 1 622 ? -4.32400 30.66200 24.79600 1.000 17.29155 622 PRO B C 1
ATOM 1081 O O . PRO A 1 622 ? -4.02200 31.67300 24.15400 1.000 19.73395 622 PRO B O 1
ATOM 1092 N N . PHE A 1 623 ? -3.82600 29.46800 24.51000 1.000 16.84412 623 PHE B N 1
ATOM 1093 C CA . PHE A 1 623 ? -2.90000 29.30600 23.40400 1.000 17.39419 623 PHE B CA 1
ATOM 1094 C C . PHE A 1 623 ? -3.64000 29.45400 22.07400 1.000 17.87320 623 PHE B C 1
ATOM 1095 O O . PHE A 1 623 ? -4.82600 29.12300 21.97200 1.000 18.31009 623 PHE B O 1
ATOM 1112 N N . PRO A 1 624 ? -2.94000 29.93700 21.05100 1.000 18.09427 624 PRO B N 1
ATOM 1113 C CA . PRO A 1 624 ? -3.57800 30.11900 19.75000 1.000 21.01305 624 PRO B CA 1
ATOM 1114 C C . PRO A 1 624 ? -4.04900 28.79200 19.18100 1.000 23.75022 624 PRO B C 1
ATOM 1115 O O . PRO A 1 624 ? -3.43200 27.74100 19.41400 1.000 23.15278 624 PRO B O 1
ATOM 1126 N N . PRO A 1 625 ? -5.05600 28.84200 18.30600 1.000 27.73490 625 PRO B N 1
ATOM 1127 C CA . PRO A 1 625 ? -5.61000 27.60000 17.74300 1.000 30.75369 625 PRO B CA 1
ATOM 1128 C C . PRO A 1 625 ? -4.60100 26.73800 17.00400 1.000 30.78264 625 PRO B C 1
ATOM 1129 O O . PRO A 1 625 ? -4.66700 25.50000 17.09400 1.000 34.18568 625 PRO B O 1
ATOM 1140 N N . GLN A 1 626 ? -3.67000 27.35400 16.27700 1.000 26.07155 626 GLN B N 1
ATOM 1141 C CA . GLN A 1 626 ? -2.70800 26.62500 15.46800 1.000 23.75811 626 GLN B CA 1
ATOM 1142 C C . GLN A 1 626 ? -1.40900 26.30500 16.19900 1.000 20.66564 626 GLN B C 1
ATOM 1143 O O . GLN A 1 626 ? -0.42200 25.93200 15.55000 1.000 21.60259 626 GLN B O 1
ATOM 1157 N N . THR A 1 627 ? -1.36700 26.45100 17.51800 1.000 19.64709 627 THR B N 1
ATOM 1158 C CA . THR A 1 627 ? -0.13600 26.16700 18.22800 1.000 18.91279 627 THR B CA 1
ATOM 1159 C C . THR A 1 627 ? 0.27400 24.71000 18.02700 1.000 20.82092 627 THR B C 1
ATOM 1160 O O . THR A 1 627 ? -0.57400 23.81600 17.89700 1.000 20.53930 627 THR B O 1
ATOM 1171 N N . ALA A 1 628 ? 1.58800 24.47700 18.00700 1.000 22.00001 628 ALA B N 1
ATOM 1172 C CA . ALA A 1 628 ? 2.15700 23.13200 18.01800 1.000 23.92129 628 ALA B CA 1
ATOM 1173 C C . ALA A 1 628 ? 2.55600 22.69600 19.43000 1.000 23.26858 628 ALA B C 1
ATOM 1174 O O . ALA A 1 628 ? 3.04500 21.56800 19.62300 1.000 25.11354 628 ALA B O 1
ATOM 1181 N N . ALA A 1 629 ? 2.33800 23.55800 20.42200 1.000 21.82893 629 ALA B N 1
ATOM 1182 C CA . ALA A 1 629 ? 2.71300 23.23900 21.79300 1.000 22.01053 629 ALA B CA 1
ATOM 1183 C C . ALA A 1 629 ? 1.98000 21.99400 22.28900 1.000 21.76577 629 ALA B C 1
ATOM 1184 O O . ALA A 1 629 ? 0.77700 21.80600 22.04500 1.000 22.53165 629 ALA B O 1
ATOM 1191 N N . SER A 1 630 ? 2.72600 21.13200 22.98400 1.000 21.40257 630 SER B N 1
ATOM 1192 C CA . SER A 1 630 ? 2.15500 19.93400 23.54500 1.000 22.97907 630 SER B CA 1
ATOM 1193 C C . SER A 1 630 ? 1.24800 20.24400 24.72300 1.000 22.38163 630 SER B C 1
ATOM 1194 O O . SER A 1 630 ? 1.27600 21.33800 25.26000 1.000 19.53392 630 SER B O 1
ATOM 1202 N N . PRO A 1 631 ? 0.46200 19.26900 25.18200 1.000 23.79496 631 PRO B N 1
ATOM 1203 C CA . PRO A 1 631 ? -0.35000 19.51000 26.38300 1.000 23.11067 631 PRO B CA 1
ATOM 1204 C C . PRO A 1 631 ? 0.49400 19.95700 27.56500 1.000 20.26822 631 PRO B C 1
ATOM 1205 O O . PRO A 1 631 ? 0.11400 20.90300 28.26200 1.000 20.23927 631 PRO B O 1
ATOM 1216 N N . ASP A 1 632 ? 1.63900 19.30400 27.79600 1.000 18.64434 632 ASP B N 1
ATOM 1217 C CA . ASP A 1 632 ? 2.45900 19.70100 28.93300 1.000 16.56778 632 ASP B CA 1
ATOM 1218 C C . ASP A 1 632 ? 3.04400 21.08700 28.73000 1.000 15.61240 632 ASP B C 1
ATOM 1219 O O . ASP A 1 632 ? 3.30200 21.79900 29.70700 1.000 15.52818 632 ASP B O 1
ATOM 1228 N N . GLU A 1 633 ? 3.29600 21.46700 27.46800 1.000 14.94653 633 GLU B N 1
ATOM 1229 C CA . GLU A 1 633 ? 3.82600 22.79400 27.15900 1.000 17.38630 633 GLU B CA 1
ATOM 1230 C C . GLU A 1 633 ? 2.76400 23.87300 27.29400 1.000 17.00730 633 GLU B C 1
ATOM 1231 O O . GLU A 1 633 ? 3.10600 25.06300 27.34900 1.000 17.09152 633 GLU B O 1
ATOM 1243 N N . GLN A 1 634 ? 1.48000 23.48800 27.32000 1.000 16.09667 634 GLN B N 1
ATOM 1244 C CA . GLN A 1 634 ? 0.39100 24.44000 27.46600 1.000 17.08889 634 GLN B CA 1
ATOM 1245 C C . GLN A 1 634 ? -0.08300 24.58800 28.89800 1.000 18.19429 634 GLN B C 1
ATOM 1246 O O . GLN A 1 634 ? -0.85900 25.49800 29.19000 1.000 22.32110 634 GLN B O 1
ATOM 1260 N N . LYS A 1 635 ? 0.37500 23.74600 29.79800 1.000 15.38869 635 LYS B N 1
ATOM 1261 C CA . LYS A 1 635 ? -0.01600 23.84300 31.19500 1.000 15.31236 635 LYS B CA 1
ATOM 1262 C C . LYS A 1 635 ? 0.98300 24.75200 31.90600 1.000 14.86494 635 LYS B C 1
ATOM 1263 O O . LYS A 1 635 ? 2.15900 24.39900 32.06100 1.000 15.23604 635 LYS B O 1
ATOM 1282 N N . VAL A 1 636 ? 0.51900 25.91900 32.34900 1.000 15.50186 636 VAL B N 1
ATOM 1283 C CA . VAL A 1 636 ? 1.38300 26.96400 32.89200 1.000 15.29920 636 VAL B CA 1
ATOM 1284 C C . VAL A 1 636 ? 1.07800 27.13000 34.37300 1.000 14.04905 636 VAL B C 1
ATOM 1285 O O . VAL A 1 636 ? -0.08900 27.25900 34.76400 1.000 14.93074 636 VAL B O 1
ATOM 1298 N N . PHE A 1 637 ? 2.12500 27.15800 35.18600 1.000 13.85956 637 PHE B N 1
ATOM 1299 C CA . PHE A 1 637 ? 2.01500 27.40500 36.61600 1.000 15.74399 637 PHE B CA 1
ATOM 1300 C C . PHE A 1 637 ? 2.81300 28.63700 37.02500 1.000 16.37302 637 PHE B C 1
ATOM 1301 O O . PHE A 1 637 ? 3.81400 29.01700 36.38500 1.000 15.24130 637 PHE B O 1
ATOM 1318 N N . ALA A 1 638 ? 2.36700 29.25800 38.10900 1.000 15.98613 638 ALA B N 1
ATOM 1319 C CA . ALA A 1 638 ? 3.02700 30.47100 38.56600 1.000 16.42302 638 ALA B CA 1
ATOM 1320 C C . ALA A 1 638 ? 2.98700 30.58700 40.08400 1.000 17.81793 638 ALA B C 1
ATOM 1321 O O . ALA A 1 638 ? 2.01200 30.20500 40.74200 1.000 17.40209 638 ALA B O 1
ATOM 1328 N N . LEU A 1 639 ? 4.09000 31.09900 40.62400 1.000 16.88887 639 LEU B N 1
ATOM 1329 C CA . LEU A 1 639 ? 4.14000 31.49600 42.02200 1.000 17.93110 639 LEU B CA 1
ATOM 1330 C C . LEU A 1 639 ? 3.11000 32.57800 42.29300 1.000 17.87320 639 LEU B C 1
ATOM 1331 O O . LEU A 1 639 ? 3.06400 33.60700 41.60900 1.000 18.45221 639 LEU B O 1
ATOM 1347 N N . TRP A 1 640 ? 2.27900 32.34600 43.31000 1.000 19.21020 640 TRP B N 1
ATOM 1348 C CA . TRP A 1 640 ? 1.18300 33.24600 43.62100 1.000 23.23436 640 TRP B CA 1
ATOM 1349 C C . TRP A 1 640 ? 1.54400 34.09800 44.83500 1.000 27.49014 640 TRP B C 1
ATOM 1350 O O . TRP A 1 640 ? 1.53800 35.32600 44.76600 1.000 27.06114 640 TRP B O 1
ATOM 1371 N N . GLU A 1 641 ? 1.85900 33.44900 45.95500 1.000 33.08555 641 GLU B N 1
ATOM 1372 C CA . GLU A 1 641 ? 2.28800 34.13000 47.16900 1.000 39.53369 641 GLU B CA 1
ATOM 1373 C C . GLU A 1 641 ? 3.67700 33.63300 47.53200 1.000 40.80226 641 GLU B C 1
ATOM 1374 O O . GLU A 1 641 ? 3.91900 32.42100 47.55400 1.000 40.87332 641 GLU B O 1
ATOM 1386 N N . SER A 1 642 ? 4.59600 34.57700 47.75600 1.000 41.75237 642 SER B N 1
ATOM 1387 C CA . SER A 1 642 ? 6.00900 34.24600 47.84100 1.000 44.78695 642 SER B CA 1
ATOM 1388 C C . SER A 1 642 ? 6.40200 33.77000 49.22800 1.000 45.57125 642 SER B C 1
ATOM 1389 O O . SER A 1 642 ? 7.44300 33.11800 49.36900 1.000 45.79496 642 SER B O 1
ATOM 1397 N N . GLY A 1 643 ? 5.59400 34.06800 50.24600 1.000 45.27911 643 GLY B N 1
ATOM 1398 C CA . GLY A 1 643 ? 5.84000 33.51600 51.56300 1.000 47.08196 643 GLY B CA 1
ATOM 1399 C C . GLY A 1 643 ? 7.03000 34.10700 52.27600 1.000 48.03471 643 GLY B C 1
ATOM 1400 O O . GLY A 1 643 ? 7.51600 33.52200 53.25800 1.000 46.35293 643 GLY B O 1
ATOM 1404 N N . ASP A 1 644 ? 7.51800 35.25900 51.81600 1.000 51.08244 644 ASP B N 1
ATOM 1405 C CA . ASP A 1 644 ? 8.65000 35.90300 52.47000 1.000 55.33295 644 ASP B CA 1
ATOM 1406 C C . ASP A 1 644 ? 8.19800 36.51200 53.79000 1.000 58.38858 644 ASP B C 1
ATOM 1407 O O . ASP A 1 644 ? 7.46000 37.50400 53.80200 1.000 56.33307 644 ASP B O 1
ATOM 1433 N N . SER A 1 646 ? 10.10900 37.85100 56.04000 1.000 39.68371 646 SER B N 1
ATOM 1434 C CA . SER A 1 646 ? 11.23400 38.58100 56.61300 1.000 31.07478 646 SER B CA 1
ATOM 1435 C C . SER A 1 646 ? 10.75300 39.74100 57.48200 1.000 24.21343 646 SER B C 1
ATOM 1436 O O . SER A 1 646 ? 11.36800 40.02800 58.51100 1.000 22.69483 646 SER B O 1
ATOM 1445 N N . ASP A 1 647 ? 9.64000 40.39300 57.12200 1.000 20.74722 647 ASP B N 1
ATOM 1446 C CA . ASP A 1 647 ? 9.12500 41.45700 57.99100 1.000 19.03386 647 ASP B CA 1
ATOM 1447 C C . ASP A 1 647 ? 8.82100 40.91100 59.38600 1.000 17.34945 647 ASP B C 1
ATOM 1448 O O . ASP A 1 647 ? 9.18000 41.51800 60.40300 1.000 16.46250 647 ASP B O 1
ATOM 1457 N N . GLN A 1 648 ? 8.14000 39.76200 59.44700 1.000 17.91004 648 GLN B N 1
ATOM 1458 C CA . GLN A 1 648 ? 7.71000 39.21100 60.73200 1.000 19.19704 648 GLN B CA 1
ATOM 1459 C C . GLN A 1 648 ? 8.90800 38.79600 61.58600 1.000 18.14954 648 GLN B C 1
ATOM 1460 O O . GLN A 1 648 ? 8.93400 39.02100 62.81100 1.000 17.33892 648 GLN B O 1
ATOM 1474 N N . HIS A 1 649 ? 9.93000 38.22400 60.96100 1.000 16.91519 649 HIS B N 1
ATOM 1475 C CA . HIS A 1 649 ? 11.12900 37.88900 61.73200 1.000 17.19943 649 HIS B CA 1
ATOM 1476 C C . HIS A 1 649 ? 11.76600 39.13900 62.31500 1.000 15.38342 649 HIS B C 1
ATOM 1477 O O . HIS A 1 649 ? 12.22000 39.13300 63.48000 1.000 14.59386 649 HIS B O 1
ATOM 1491 N N . ARG A 1 650 ? 11.84200 40.21400 61.50900 1.000 14.59912 650 ARG B N 1
ATOM 1492 C CA . ARG A 1 650 ? 12.44500 41.44100 61.99800 1.000 14.96758 650 ARG B CA 1
ATOM 1493 C C . ARG A 1 650 ? 11.62800 41.99400 63.15000 1.000 14.27013 650 ARG B C 1
ATOM 1494 O O . ARG A 1 650 ? 12.18900 42.46700 64.14400 1.000 13.81481 650 ARG B O 1
ATOM 1515 N N . GLN A 1 651 ? 10.29700 41.88800 63.06400 1.000 14.63333 651 GLN B N 1
ATOM 1516 C CA . GLN A 1 651 ? 9.46800 42.42100 64.14900 1.000 15.07286 651 GLN B CA 1
ATOM 1517 C C . GLN A 1 651 ? 9.71600 41.66800 65.45400 1.000 14.87547 651 GLN B C 1
ATOM 1518 O O . GLN A 1 651 ? 9.78900 42.27700 66.53100 1.000 13.40161 651 GLN B O 1
ATOM 1532 N N . VAL A 1 652 ? 9.87800 40.34300 65.37000 1.000 15.59924 652 VAL B N 1
ATOM 1533 C CA . VAL A 1 652 ? 10.19500 39.56100 66.57200 1.000 14.58596 652 VAL B CA 1
ATOM 1534 C C . VAL A 1 652 ? 11.55000 39.98100 67.15600 1.000 14.38594 652 VAL B C 1
ATOM 1535 O O . VAL A 1 652 ? 11.71100 40.12900 68.37600 1.000 15.03075 652 VAL B O 1
ATOM 1548 N N . LEU A 1 653 ? 12.54700 40.18300 66.29900 1.000 14.43594 653 LEU B N 1
ATOM 1549 C CA . LEU A 1 653 ? 13.85700 40.58900 66.79000 1.000 14.98338 653 LEU B CA 1
ATOM 1550 C C . LEU A 1 653 ? 13.77500 41.95800 67.46600 1.000 14.52806 653 LEU B C 1
ATOM 1551 O O . LEU A 1 653 ? 14.36800 42.19900 68.53500 1.000 14.04116 653 LEU B O 1
ATOM 1567 N N . LEU A 1 654 ? 13.08200 42.90400 66.81200 1.000 13.45424 654 LEU B N 1
ATOM 1568 C CA . LEU A 1 654 ? 12.96500 44.23100 67.39300 1.000 13.03314 654 LEU B CA 1
ATOM 1569 C C . LEU A 1 654 ? 12.29800 44.15100 68.75700 1.000 13.56742 654 LEU B C 1
ATOM 1570 O O . LEU A 1 654 ? 12.62200 44.92100 69.65600 1.000 14.82809 654 LEU B O 1
ATOM 1586 N N . GLU A 1 655 ? 11.34900 43.24400 68.91700 1.000 12.83049 655 GLU B N 1
ATOM 1587 C CA . GLU A 1 655 ? 10.70800 43.11600 70.22400 1.000 13.82271 655 GLU B CA 1
ATOM 1588 C C . GLU A 1 655 ? 11.71000 42.68700 71.29700 1.000 13.99905 655 GLU B C 1
ATOM 1589 O O . GLU A 1 655 ? 11.62000 43.11600 72.4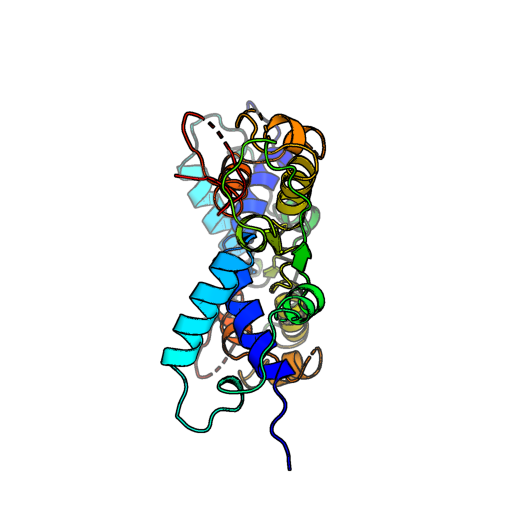5200 1.000 13.94378 655 GLU B O 1
ATOM 1601 N N . ILE A 1 656 ? 12.66500 41.84200 70.92700 1.000 13.80692 656 ILE B N 1
ATOM 1602 C CA . ILE A 1 656 ? 13.75000 41.49300 71.85800 1.000 12.92523 656 ILE B CA 1
ATOM 1603 C C . ILE A 1 656 ? 14.46700 42.74500 72.33700 1.000 12.25147 656 ILE B C 1
ATOM 1604 O O . ILE A 1 656 ? 14.73100 42.92100 73.52700 1.000 13.15158 656 ILE B O 1
ATOM 1620 N N . PHE A 1 657 ? 14.83400 43.60700 71.41500 1.000 12.37780 657 PHE B N 1
ATOM 1621 C CA . PHE A 1 657 ? 15.62500 44.77200 71.80400 1.000 12.78838 657 PHE B CA 1
ATOM 1622 C C . PHE A 1 657 ? 14.80500 45.89000 72.43700 1.000 15.14392 657 PHE B C 1
ATOM 1623 O O . PHE A 1 657 ? 15.38300 46.87800 72.88000 1.000 15.74136 657 PHE B O 1
ATOM 1640 N N A SER A 1 658 ? 13.47800 45.74300 72.52700 0.650 15.42817 658 SER B N 1
ATOM 1641 N N B SER A 1 658 ? 13.48500 45.73700 72.53100 0.350 17.05468 658 SER B N 1
ATOM 1642 C CA A SER A 1 658 ? 12.68900 46.63000 73.37600 0.650 15.42817 658 SER B CA 1
ATOM 1643 C CA B SER A 1 658 ? 12.68400 46.62500 73.36000 0.350 18.59170 658 SER B CA 1
ATOM 1644 C C A SER A 1 658 ? 12.96300 46.40400 74.85700 0.650 15.33079 658 SER B C 1
ATOM 1645 C C B SER A 1 658 ? 12.82500 46.32700 74.84900 0.350 17.21522 658 SER B C 1
ATOM 1646 O O A SER A 1 658 ? 12.66800 47.28600 75.68100 0.650 15.77821 658 SER B O 1
ATOM 1647 O O B SER A 1 658 ? 12.31400 47.10300 75.67000 0.350 17.58632 658 SER B O 1
ATOM 1662 N N . LYS A 1 659 ? 13.50500 45.23600 75.21300 1.000 15.41764 659 LYS B N 1
ATOM 1663 C CA . LYS A 1 659 ? 13.70600 44.86300 76.60500 1.000 15.59134 659 LYS B CA 1
ATOM 1664 C C . LYS A 1 659 ? 15.14500 44.50800 76.91900 1.000 13.54899 659 LYS B C 1
ATOM 1665 O O . LYS A 1 659 ? 15.44800 44.16700 78.07100 1.000 15.69399 659 LYS B O 1
ATOM 1685 N N . ASN A 1 660 ? 16.03300 44.54500 75.92200 1.000 12.51203 660 ASN B N 1
ATOM 1686 C CA . ASN A 1 660 ? 17.40900 44.10700 76.08200 1.000 12.80680 660 ASN B CA 1
ATOM 1687 C C . ASN A 1 660 ? 18.30900 45.01500 75.25700 1.000 12.81733 660 ASN B C 1
ATOM 1688 O O . ASN A 1 660 ? 17.99200 45.31800 74.10400 1.000 14.52543 660 ASN B O 1
ATOM 1699 N N . TYR A 1 661 ? 19.47300 45.34700 75.80000 1.000 12.02249 661 TYR B N 1
ATOM 1700 C CA . TYR A 1 661 ? 20.46300 46.08900 75.01800 1.000 10.76182 661 TYR B CA 1
ATOM 1701 C C . TYR A 1 661 ? 21.30500 45.17500 74.13800 1.000 11.40400 661 TYR B C 1
ATOM 1702 O O . TYR A 1 661 ? 21.63700 45.52600 72.99300 1.000 12.52255 661 TYR B O 1
ATOM 1720 N N . ARG A 1 662 ? 21.67900 44.01800 74.66200 1.000 12.35938 662 ARG B N 1
ATOM 1721 C CA . ARG A 1 662 ? 22.49500 43.06300 73.92500 1.000 13.06736 662 ARG B CA 1
ATOM 1722 C C . ARG A 1 662 ? 22.11300 41.65900 74.37000 1.000 11.91985 662 ARG B C 1
ATOM 1723 O O . ARG A 1 662 ? 21.75400 41.44300 75.53700 1.000 13.02788 662 ARG B O 1
ATOM 1744 N N . VAL A 1 663 ? 22.21200 40.70000 73.43800 1.000 12.60151 663 VAL B N 1
ATOM 1745 C CA . VAL A 1 663 ? 21.83100 39.31700 73.69900 1.000 12.89891 663 VAL B CA 1
ATOM 1746 C C . VAL A 1 663 ? 22.74500 38.36700 72.92400 1.000 13.35686 663 VAL B C 1
ATOM 1747 O O . VAL A 1 663 ? 23.43600 38.75900 71.98200 1.000 15.03865 663 VAL B O 1
ATOM 1760 N N . ARG A 1 664 ? 22.75600 37.10600 73.34800 1.000 13.19895 664 ARG B N 1
ATOM 1761 C CA . ARG A 1 664 ? 23.42600 36.04500 72.59300 1.000 13.75428 664 ARG B CA 1
ATOM 1762 C C . ARG A 1 664 ? 22.64100 35.63900 71.34600 1.000 14.15433 664 ARG B C 1
ATOM 1763 O O . ARG A 1 664 ? 21.40800 35.73000 71.29300 1.000 13.70691 664 ARG B O 1
ATOM 1784 N N . ARG A 1 665 ? 23.36500 35.14600 70.34000 1.000 14.38857 665 ARG B N 1
ATOM 1785 C CA A ARG A 1 665 ? 22.70500 34.70900 69.11500 0.560 15.62029 665 ARG B CA 1
ATOM 1786 C CA B ARG A 1 665 ? 22.69800 34.71800 69.11900 0.440 16.62831 665 ARG B CA 1
ATOM 1787 C C . ARG A 1 665 ? 21.62900 33.68200 69.42200 1.000 15.64924 665 ARG B C 1
ATOM 1788 O O . ARG A 1 665 ? 20.52700 33.72700 68.85100 1.000 15.43080 665 ARG B O 1
ATOM 1829 N N . ASN A 1 666 ? 21.92700 32.76600 70.34100 1.000 15.99929 666 ASN B N 1
ATOM 1830 C CA . ASN A 1 666 ? 21.01100 31.68400 70.64200 1.000 19.42601 666 ASN B CA 1
ATOM 1831 C C . ASN A 1 666 ? 19.68500 32.20600 71.17600 1.000 17.86267 666 ASN B C 1
ATOM 1832 O O . ASN A 1 666 ? 18.62700 31.60900 70.92800 1.000 18.38115 666 ASN B O 1
ATOM 1860 N N . ILE A 1 668 ? 18.27600 34.97500 70.33500 1.000 15.46238 668 ILE B N 1
ATOM 1861 C CA . ILE A 1 668 ? 17.53000 35.41700 69.15800 1.000 15.08339 668 ILE B CA 1
ATOM 1862 C C . ILE A 1 668 ? 16.96800 34.22100 68.39400 1.000 15.48080 668 ILE B C 1
ATOM 1863 O O . ILE A 1 668 ? 15.77900 34.18900 68.03100 1.000 15.83085 668 ILE B O 1
ATOM 1879 N N . GLN A 1 669 ? 17.80500 33.20600 68.16200 1.000 17.20996 669 GLN B N 1
ATOM 1880 C CA . GLN A 1 669 ? 17.34800 32.04200 67.43300 1.000 18.77594 669 GLN B CA 1
ATOM 1881 C C . GLN A 1 669 ? 16.17300 31.38700 68.15300 1.000 16.97835 669 GLN B C 1
ATOM 1882 O O . GLN A 1 669 ? 15.16100 31.03600 67.51800 1.000 16.92835 669 GLN B O 1
ATOM 1896 N N . SER A 1 670 ? 16.27500 31.25700 69.48400 1.000 16.56251 670 SER B N 1
ATOM 1897 C CA . SER A 1 670 ? 15.22100 30.58800 70.23100 1.000 17.86267 670 SER B CA 1
ATOM 1898 C C . SER A 1 670 ? 13.92900 31.39300 70.15500 1.000 16.08351 670 SER B C 1
ATOM 1899 O O . SER A 1 670 ? 12.85000 30.82600 69.94100 1.000 17.27576 670 SER B O 1
ATOM 1907 N N . ARG A 1 671 ? 14.03700 32.72600 70.30700 1.000 16.69674 671 ARG B N 1
ATOM 1908 C CA . ARG A 1 671 ? 12.83200 33.53700 70.28100 1.000 16.49408 671 ARG B CA 1
ATOM 1909 C C . ARG A 1 671 ? 12.16100 33.41300 68.92000 1.000 15.19656 671 ARG B C 1
ATOM 1910 O O . ARG A 1 671 ? 10.94000 33.20300 68.82600 1.000 16.80991 671 ARG B O 1
ATOM 1931 N N . LEU A 1 672 ? 12.97200 33.41800 67.85200 1.000 16.31775 672 LEU B N 1
ATOM 1932 C CA . LEU A 1 672 ? 12.38700 33.32300 66.51900 1.000 16.84149 672 LEU B CA 1
ATOM 1933 C C . LEU A 1 672 ? 11.72600 31.96700 66.31800 1.000 16.99414 672 LEU B C 1
ATOM 1934 O O . LEU A 1 672 ? 10.62100 31.88200 65.75500 1.000 17.20206 672 LEU B O 1
ATOM 1950 N N . THR A 1 673 ? 12.37100 30.91200 66.80800 1.000 18.14954 673 THR B N 1
ATOM 1951 C CA . THR A 1 673 ? 11.84300 29.56300 66.63200 1.000 21.71313 673 THR B CA 1
ATOM 1952 C C . THR A 1 673 ? 10.53400 29.42300 67.37400 1.000 18.77067 673 THR B C 1
ATOM 1953 O O . THR A 1 673 ? 9.55900 28.83800 66.85900 1.000 18.46011 673 THR B O 1
ATOM 1964 N N . GLN A 1 674 ? 10.49000 29.96500 68.58400 1.000 18.73646 674 GLN B N 1
ATOM 1965 C CA . GLN A 1 674 ? 9.29600 29.81800 69.38600 1.000 19.65236 674 GLN B CA 1
ATOM 1966 C C . GLN A 1 674 ? 8.15100 30.58700 68.77200 1.000 19.09966 674 GLN B C 1
ATOM 1967 O O . GLN A 1 674 ? 6.99400 30.14100 68.83300 1.000 18.80752 674 GLN B O 1
ATOM 1981 N N . GLU A 1 675 ? 8.45400 31.76400 68.19500 1.000 17.95742 675 GLU B N 1
ATOM 1982 C CA . GLU A 1 675 ? 7.35800 32.62400 67.74500 1.000 18.44958 675 GLU B CA 1
ATOM 1983 C C . GLU A 1 675 ? 6.90000 32.26200 66.34000 1.000 18.49169 675 GLU B C 1
ATOM 1984 O O . GLU A 1 675 ? 5.69500 32.26900 66.06900 1.000 18.74435 675 GLU B O 1
ATOM 2014 N N . GLY A 1 677 ? 8.34100 29.51400 64.14800 1.000 20.61826 677 GLY B N 1
ATOM 2015 C CA . GLY A 1 677 ? 8.25000 28.11500 63.79300 1.000 21.89736 677 GLY B CA 1
ATOM 2016 C C . GLY A 1 677 ? 9.57100 27.40800 63.89700 1.000 23.49755 677 GLY B C 1
ATOM 2017 O O . GLY A 1 677 ? 10.63700 28.01600 63.66300 1.000 23.16330 677 GLY B O 1
ATOM 2021 N N . GLU A 1 678 ? 9.49800 26.11800 64.24900 1.000 25.43200 678 GLU B N 1
ATOM 2022 C CA . GLU A 1 678 ? 10.70500 25.33000 64.46200 1.000 27.93493 678 GLU B CA 1
ATOM 2023 C C . GLU A 1 678 ? 11.44300 25.04900 63.16600 1.000 31.00109 678 GLU B C 1
ATOM 2024 O O . GLU A 1 678 ? 12.60500 24.63100 63.21700 1.000 34.08830 678 GLU B O 1
ATOM 2036 N N . ASP A 1 679 ? 10.81500 25.29100 62.01500 1.000 32.10648 679 ASP B N 1
ATOM 2037 C CA . ASP A 1 679 ? 11.46100 25.08800 60.72400 1.000 34.59362 679 ASP B CA 1
ATOM 2038 C C . ASP A 1 679 ? 12.17700 26.34200 60.23400 1.000 32.61444 679 ASP B C 1
ATOM 2039 O O . ASP A 1 679 ? 12.60800 26.39300 59.07700 1.000 33.21977 679 ASP B O 1
ATOM 2048 N N . LEU A 1 680 ? 12.32400 27.34600 61.08900 1.000 30.33522 680 LEU B N 1
ATOM 2049 C CA . LEU A 1 680 ? 13.07400 28.53200 60.70900 1.000 30.66157 680 LEU B CA 1
ATOM 2050 C C . LEU A 1 680 ? 14.49200 28.16800 60.28300 1.000 28.96663 680 LEU B C 1
ATOM 2051 O O . LEU A 1 680 ? 15.19700 27.43000 60.97500 1.000 29.42721 680 LEU B O 1
ATOM 2067 N N . SER A 1 681 ? 14.91600 28.72200 59.15300 1.000 28.20601 681 SER B N 1
ATOM 2068 C CA . SER A 1 681 ? 16.18200 28.35500 58.53500 1.000 28.68239 681 SER B CA 1
ATOM 2069 C C . SER A 1 681 ? 17.33900 29.22100 59.01600 1.000 29.43248 681 SER B C 1
ATOM 2070 O O . SER A 1 681 ? 17.15300 30.34800 59.48300 1.000 28.16917 681 SER B O 1
ATOM 2078 N N . LYS A 1 682 ? 18.54400 28.64000 58.94500 1.000 30.98529 682 LYS B N 1
ATOM 2079 C CA . LYS A 1 682 ? 19.75000 29.41700 59.20700 1.000 28.83240 682 LYS B CA 1
ATOM 2080 C C . LYS A 1 682 ? 19.81100 30.65100 58.31900 1.000 25.85573 682 LYS B C 1
ATOM 2081 O O . LYS A 1 682 ? 20.22600 31.72300 58.75500 1.000 24.45820 682 LYS B O 1
ATOM 2100 N N . GLN A 1 683 ? 19.40500 30.52600 57.06900 1.000 24.94773 683 GLN B N 1
ATOM 2101 C CA . GLN A 1 683 ? 19.44900 31.66900 56.16500 1.000 26.75321 683 GLN B CA 1
ATOM 2102 C C . GLN A 1 683 ? 18.50800 32.77100 56.63500 1.000 23.79759 683 GLN B C 1
ATOM 2103 O O . GLN A 1 683 ? 18.85000 33.95500 56.55800 1.000 21.99737 683 GLN B O 1
ATOM 2117 N N . GLU A 1 684 ? 17.31100 32.40000 57.13100 1.000 22.06317 684 GLU B N 1
ATOM 2118 C CA . GLU A 1 684 ? 16.37600 33.43000 57.61900 1.000 22.42900 684 GLU B CA 1
ATOM 2119 C C . GLU A 1 684 ? 16.91900 34.14900 58.85900 1.000 20.82881 684 GLU B C 1
ATOM 2120 O O . GLU A 1 684 ? 16.84900 35.38100 58.95100 1.000 20.19189 684 GLU B O 1
ATOM 2132 N N . VAL A 1 685 ? 17.51200 33.41100 59.79100 1.000 20.69985 685 VAL B N 1
ATOM 2133 C CA . VAL A 1 685 ? 18.08700 34.04200 60.96800 1.000 21.43678 685 VAL B CA 1
ATOM 2134 C C . VAL A 1 685 ? 19.27200 34.90600 60.57700 1.000 21.04463 685 VAL B C 1
ATOM 2135 O O . VAL A 1 685 ? 19.41000 36.04000 61.05000 1.000 19.57866 685 VAL B O 1
ATOM 2148 N N . ASP A 1 686 ? 20.15300 34.37200 59.72200 1.000 21.44204 686 ASP B N 1
ATOM 2149 C CA . ASP A 1 686 ? 21.30400 35.13400 59.27100 1.000 21.08411 686 ASP B CA 1
ATOM 2150 C C . ASP A 1 686 ? 20.85800 36.44000 58.64000 1.000 19.86554 686 ASP B C 1
ATOM 2151 O O . ASP A 1 686 ? 21.49300 37.47700 58.84400 1.000 17.76002 686 ASP B O 1
ATOM 2160 N N A LYS A 1 687 ? 19.76100 36.40700 57.87200 0.570 20.19189 687 LYS B N 1
ATOM 2161 N N B LYS A 1 687 ? 19.76200 36.41400 57.87600 0.430 20.37613 687 LYS B N 1
ATOM 2162 C CA A LYS A 1 687 ? 19.28900 37.61300 57.19400 0.570 20.32349 687 LYS B CA 1
ATOM 2163 C CA B LYS A 1 687 ? 19.30900 37.62200 57.19100 0.430 20.43666 687 LYS B CA 1
ATOM 2164 C C A LYS A 1 687 ? 18.84300 38.66200 58.19600 0.570 18.13639 687 LYS B C 1
ATOM 2165 C C B LYS A 1 687 ? 18.81700 38.66700 58.17800 0.430 18.36010 687 LYS B C 1
ATOM 2166 O O A LYS A 1 687 ? 19.16800 39.84600 58.07000 0.570 17.58369 687 LYS B O 1
ATOM 2167 O O B LYS A 1 687 ? 19.12700 39.85500 58.04100 0.430 17.80213 687 LYS B O 1
ATOM 2204 N N . VAL A 1 688 ? 18.03600 38.25200 59.17400 1.000 18.31009 688 VAL B N 1
ATOM 2205 C CA . VAL A 1 688 ? 17.51600 39.24400 60.10800 1.000 18.44958 688 VAL B CA 1
ATOM 2206 C C . VAL A 1 688 ? 18.65500 39.83300 60.93200 1.000 16.66516 688 VAL B C 1
ATOM 2207 O O . VAL A 1 688 ? 18.65600 41.04200 61.24000 1.000 15.70715 688 VAL B O 1
ATOM 2221 N N . LEU A 1 689 ? 19.67700 39.00600 61.24900 1.000 16.80728 689 LEU B N 1
ATOM 2222 C CA . LEU A 1 689 ? 20.83900 39.52900 61.96400 1.000 15.27552 689 LEU B CA 1
ATOM 2223 C C . LEU A 1 689 ? 21.65100 40.50100 61.10600 1.000 15.33342 689 LEU B C 1
ATOM 2224 O O . LEU A 1 689 ? 22.12500 41.54300 61.59900 1.000 16.01245 689 LEU B O 1
ATOM 2240 N N . LYS A 1 690 ? 21.82500 40.17700 59.83300 1.000 16.13088 690 LYS B N 1
ATOM 2241 C CA . LYS A 1 690 ? 22.56700 41.05800 58.94900 1.000 16.98625 690 LYS B CA 1
ATOM 2242 C C . LYS A 1 690 ? 21.84000 42.37400 58.78000 1.000 17.41788 690 LYS B C 1
ATOM 2243 O O . LYS A 1 690 ? 22.47800 43.44000 58.75800 1.000 18.30483 690 LYS B O 1
ATOM 2262 N N . ASP A 1 691 ? 20.50600 42.32000 58.67800 1.000 16.71779 691 ASP B N 1
ATOM 2263 C CA . ASP A 1 691 ? 19.74000 43.53200 58.41400 1.000 15.97034 691 ASP B CA 1
ATOM 2264 C C . ASP A 1 691 ? 19.69000 44.44000 59.63900 1.000 15.77821 691 ASP B C 1
ATOM 2265 O O . ASP A 1 691 ? 19.71600 45.67000 59.50600 1.000 16.78886 691 ASP B O 1
ATOM 2274 N N . CYS A 1 692 ? 19.57800 43.85000 60.84000 1.000 15.17550 692 CYS B N 1
ATOM 2275 C CA . CYS A 1 692 ? 19.23700 44.62900 62.01600 1.000 15.52291 692 CYS B CA 1
ATOM 2276 C C . CYS A 1 692 ? 20.35100 44.82800 63.01200 1.000 14.62017 692 CYS B C 1
ATOM 2277 O O . CYS A 1 692 ? 20.26500 45.77000 63.81700 1.000 14.46752 692 CYS B O 1
ATOM 2285 N N . CYS A 1 693 ? 21.34200 43.94100 63.03700 1.000 14.16486 693 CYS B N 1
ATOM 2286 C CA . CYS A 1 693 ? 22.21700 43.84400 64.18700 1.000 14.65965 693 CYS B CA 1
ATOM 2287 C C . CYS A 1 693 ? 23.68400 43.94800 63.80900 1.000 15.13603 693 CYS B C 1
ATOM 2288 O O . CYS A 1 693 ? 24.07400 43.89000 62.64000 1.000 16.26511 693 CYS B O 1
ATOM 2296 N N . VAL A 1 694 ? 24.48900 44.09800 64.85700 1.000 15.98086 694 VAL B N 1
ATOM 2297 C CA . VAL A 1 694 ? 25.93700 44.04400 64.79200 1.000 16.54672 694 VAL B CA 1
ATOM 2298 C C . VAL A 1 694 ? 26.38600 43.22400 65.98800 1.000 15.31236 694 VAL B C 1
ATOM 2299 O O . VAL A 1 694 ? 25.78700 43.28700 67.06600 1.000 15.80716 694 VAL B O 1
ATOM 2312 N N A SER A 1 695 ? 27.43100 42.44200 65.78600 0.460 15.98876 695 SER B N 1
ATOM 2313 N N B SER A 1 695 ? 27.42700 42.43000 65.80100 0.540 16.24142 695 SER B N 1
ATOM 2314 C CA A SER A 1 695 ? 28.03500 41.63100 66.83100 0.460 16.25458 695 SER B CA 1
ATOM 2315 C CA B SER A 1 695 ? 27.97500 41.62700 66.88300 0.540 16.99151 695 SER B CA 1
ATOM 2316 C C A SER A 1 695 ? 29.26800 42.33500 67.38100 0.460 15.78610 695 SER B C 1
ATOM 2317 C C B SER A 1 695 ? 29.28500 42.22900 67.37300 0.540 15.97560 695 SER B C 1
ATOM 2318 O O A SER A 1 695 ? 30.02200 42.96200 66.63300 0.460 16.39144 695 SER B O 1
ATOM 2319 O O B SER A 1 695 ? 30.11800 42.66000 66.57300 0.540 16.38091 695 SER B O 1
ATOM 2334 N N . TYR A 1 696 ? 29.46800 42.23900 68.69200 1.000 14.87284 696 TYR B N 1
ATOM 2335 C CA . TYR A 1 696 ? 30.66500 42.79200 69.30500 1.000 14.94916 696 TYR B CA 1
ATOM 2336 C C . TYR A 1 696 ? 30.95100 41.94500 70.53300 1.000 16.65989 696 TYR B C 1
ATOM 2337 O O . TYR A 1 696 ? 30.08600 41.81700 71.40300 1.000 16.58094 696 TYR B O 1
ATOM 2356 N N . GLY A 1 697 ? 32.13200 41.32800 70.58800 1.000 17.50736 697 GLY B N 1
ATOM 2357 C CA . GLY A 1 697 ? 32.48600 40.58500 71.78300 1.000 18.20218 697 GLY B CA 1
ATOM 2358 C C . GLY A 1 697 ? 31.67100 39.32700 72.00500 1.000 18.92069 697 GLY B C 1
ATOM 2359 O O . GLY A 1 697 ? 31.62300 38.80800 73.12100 1.000 21.04726 697 GLY B O 1
ATOM 2363 N N . GLY A 1 698 ? 31.01200 38.82200 70.97700 1.000 17.30997 698 GLY B N 1
ATOM 2364 C CA . GLY A 1 698 ? 30.15600 37.67300 71.14900 1.000 17.46262 698 GLY B CA 1
ATOM 2365 C C . GLY A 1 698 ? 28.73000 37.99000 71.52100 1.000 17.79950 698 GLY B C 1
ATOM 2366 O O . GLY A 1 698 ? 27.94500 37.07200 71.71100 1.000 19.99187 698 GLY B O 1
ATOM 2387 N N . TRP A 1 700 ? 25.14500 40.40700 70.55500 1.000 13.93325 700 TRP B N 1
ATOM 2388 C CA . TRP A 1 700 ? 24.45800 41.03700 69.44000 1.000 12.94103 700 TRP B CA 1
ATOM 2389 C C . TRP A 1 700 ? 23.68700 42.25400 69.92600 1.000 12.83049 700 TRP B C 1
ATOM 2390 O O . TRP A 1 700 ? 22.96800 42.18600 70.93400 1.000 12.48571 700 TRP B O 1
ATOM 2411 N N . TYR A 1 701 ? 23.86900 43.35400 69.19800 1.000 11.69088 701 TYR B N 1
ATOM 2412 C CA . TYR A 1 701 ? 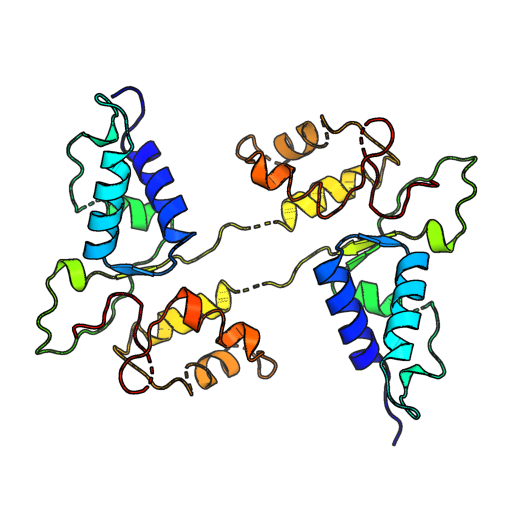23.26300 44.65000 69.45500 1.000 11.98565 701 TYR B CA 1
ATOM 2413 C C . TYR A 1 701 ? 22.46700 45.08600 68.22300 1.000 12.49097 701 TYR B C 1
ATOM 2414 O O . TYR A 1 701 ? 22.77400 44.65700 67.10200 1.000 13.68585 701 TYR B O 1
ATOM 2432 N N . LEU A 1 702 ? 21.53300 46.02700 68.39600 1.000 12.59888 702 LEU B N 1
ATOM 2433 C CA . LEU A 1 702 ? 21.00400 46.68700 67.19300 1.000 13.64374 702 LEU B CA 1
ATOM 2434 C C . LEU A 1 702 ? 22.08800 47.56400 66.56700 1.000 14.79914 702 LEU B C 1
ATOM 2435 O O . LEU A 1 702 ? 22.92200 48.15500 67.26900 1.000 14.35435 702 LEU B O 1
ATOM 2451 N N . LYS A 1 703 ? 22.05700 47.65300 65.22800 1.000 15.57292 703 LYS B N 1
ATOM 2452 C CA . LYS A 1 703 ? 22.99100 48.49700 64.49400 1.000 16.75201 703 LYS B CA 1
ATOM 2453 C C . LYS A 1 703 ? 23.07200 49.90100 65.06100 1.000 15.62819 703 LYS B C 1
ATOM 2454 O O . LYS A 1 703 ? 22.04900 50.54300 65.29500 1.000 16.66779 703 LYS B O 1
ATOM 2473 N N . GLY A 1 704 ? 24.30700 50.39600 65.20700 1.000 15.80979 704 GLY B N 1
ATOM 2474 C CA . GLY A 1 704 ? 24.53100 51.75500 65.62700 1.000 18.11796 704 GLY B CA 1
ATOM 2475 C C . GLY A 1 704 ? 24.47500 51.98000 67.11400 1.000 18.77857 704 GLY B C 1
ATOM 2476 O O . GLY A 1 704 ? 24.67200 53.12600 67.55600 1.000 21.16043 704 GLY B O 1
ATOM 2480 N N . THR A 1 705 ? 24.23600 50.92700 67.91200 1.000 16.87834 705 THR B N 1
ATOM 2481 C CA . THR A 1 705 ? 24.08500 51.11900 69.34500 1.000 15.88875 705 THR B CA 1
ATOM 2482 C C . THR A 1 705 ? 25.31600 50.69400 70.13300 1.000 17.30997 705 THR B C 1
ATOM 2483 O O . THR A 1 705 ? 25.29700 50.82700 71.36500 1.000 17.39419 705 THR B O 1
ATOM 2494 N N . VAL A 1 706 ? 26.34800 50.14300 69.46600 1.000 18.69171 706 VAL B N 1
ATOM 2495 C CA . VAL A 1 706 ? 27.60500 49.82300 70.14800 1.000 19.29705 706 VAL B CA 1
ATOM 2496 C C . VAL A 1 706 ? 28.48200 51.06300 70.24300 1.000 21.35519 706 VAL B C 1
ATOM 2497 O O . VAL A 1 706 ? 28.70400 51.77300 69.25200 1.000 23.28963 706 VAL B O 1
ATOM 2510 N N . GLN A 1 707 ? 29.04900 51.27400 71.42400 1.000 23.06592 707 GLN B N 1
ATOM 2511 C CA . GLN A 1 707 ? 29.89800 52.40500 71.73100 1.000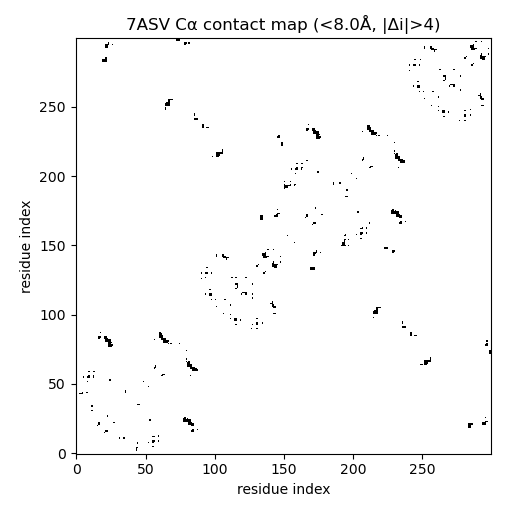 28.53500 707 GLN B CA 1
ATOM 2512 C C . GLN A 1 707 ? 31.32800 51.94100 71.96400 1.000 35.07263 707 GLN B C 1
ATOM 2513 O O . GLN A 1 707 ? 31.84700 52.10800 73.07500 1.000 39.87057 707 GLN B O 1
ATOM 2527 N N . SER A 1 708 ? 31.97500 51.36700 70.95900 1.000 40.08375 708 SER B N 1
ATOM 2528 C CA . SER A 1 708 ? 33.36900 50.95000 71.14100 1.000 48.91639 708 SER B CA 1
ATOM 2529 C C . SER A 1 708 ? 34.36600 52.09600 70.92900 1.000 52.61157 708 SER B C 1
ATOM 2530 O O . SER A 1 708 ? 34.09700 53.04300 70.18200 1.000 54.42231 708 SER B O 1
ATOM 2538 N N . ALA B 1 554 ? 11.57000 75.89700 48.73600 1.000 60.47304 554 ALA A N 1
ATOM 2539 C CA . ALA B 1 554 ? 12.02300 75.32400 47.48000 1.000 59.71505 554 ALA A CA 1
ATOM 2540 C C . ALA B 1 554 ? 10.89500 74.84500 46.58700 1.000 57.75956 554 ALA A C 1
ATOM 2541 O O . ALA B 1 554 ? 9.72400 75.04900 46.91300 1.000 58.51491 554 ALA A O 1
ATOM 2543 N N . PRO B 1 555 ? 11.23900 74.16300 45.48600 1.000 54.09596 555 PRO A N 1
ATOM 2544 C CA . PRO B 1 555 ? 10.21400 73.84400 44.47500 1.000 49.86124 555 PRO A CA 1
ATOM 2545 C C . PRO B 1 555 ? 9.20400 72.79100 44.91100 1.000 42.69196 555 PRO A C 1
ATOM 2546 O O . PRO B 1 555 ? 8.11500 72.73300 44.32200 1.000 42.76302 555 PRO A O 1
ATOM 2557 N N . THR B 1 556 ? 9.50200 71.98500 45.92200 1.000 36.56228 556 THR A N 1
ATOM 2558 C CA . THR B 1 556 ? 8.67900 70.84400 46.29200 1.000 32.82236 556 THR A CA 1
ATOM 2559 C C . THR B 1 556 ? 8.37400 70.85600 47.78100 1.000 29.55091 556 THR A C 1
ATOM 2560 O O . THR B 1 556 ? 9.05100 71.53300 48.56400 1.000 29.42195 556 THR A O 1
ATOM 2571 N N . PRO B 1 557 ? 7.34500 70.12800 48.20200 1.000 26.87427 557 PRO A N 1
ATOM 2572 C CA . PRO B 1 557 ? 6.92700 70.20800 49.61300 1.000 24.05815 557 PRO A CA 1
ATOM 2573 C C . PRO B 1 557 ? 7.93500 69.54100 50.53700 1.000 21.24992 557 PRO A C 1
ATOM 2574 O O . PRO B 1 557 ? 8.48000 68.47800 50.23300 1.000 21.75524 557 PRO A O 1
ATOM 2585 N N . VAL B 1 558 ? 8.15000 70.16200 51.69600 1.000 19.93923 558 VAL A N 1
ATOM 2586 C CA . VAL B 1 558 ? 9.22800 69.72200 52.58300 1.000 19.72605 558 VAL A CA 1
ATOM 2587 C C . VAL B 1 558 ? 8.96400 68.30700 53.08900 1.000 18.78120 558 VAL A C 1
ATOM 2588 O O . VAL B 1 558 ? 9.79100 67.40400 52.92100 1.000 17.73371 558 VAL A O 1
ATOM 2601 N N . ALA B 1 559 ? 7.82900 68.10200 53.77000 1.000 18.97333 559 ALA A N 1
ATOM 2602 C CA . ALA B 1 559 ? 7.58500 66.79800 54.37800 1.000 18.39694 559 ALA A CA 1
ATOM 2603 C C . ALA B 1 559 ? 7.53900 65.69000 53.32200 1.000 17.43630 559 ALA A C 1
ATOM 2604 O O . ALA B 1 559 ? 8.04500 64.59000 53.55800 1.000 18.53117 559 ALA A O 1
ATOM 2611 N N . ARG B 1 560 ? 6.92500 65.94900 52.16200 1.000 18.58118 560 ARG A N 1
ATOM 2612 C CA . ARG B 1 560 ? 6.85800 64.93300 51.10900 1.000 21.31308 560 ARG A CA 1
ATOM 2613 C C . ARG B 1 560 ? 8.25200 64.48700 50.68000 1.000 20.06030 560 ARG A C 1
ATOM 2614 O O . ARG B 1 560 ? 8.52400 63.27700 50.55700 1.000 19.92607 560 ARG A O 1
ATOM 2635 N N . GLU B 1 561 ? 9.15400 65.44700 50.46600 1.000 20.67090 561 GLU A N 1
ATOM 2636 C CA . GLU B 1 561 ? 10.52100 65.13600 50.06100 1.000 22.48164 561 GLU A CA 1
ATOM 2637 C C . GLU B 1 561 ? 11.26900 64.39200 51.16100 1.000 20.40508 561 GLU A C 1
ATOM 2638 O O . GLU B 1 561 ? 11.99000 63.40900 50.89900 1.000 20.44456 561 GLU A O 1
ATOM 2650 N N . LEU B 1 562 ? 11.07800 64.83400 52.40500 1.000 17.94162 562 LEU A N 1
ATOM 2651 C CA . LEU B 1 562 ? 11.75300 64.20700 53.52600 1.000 17.70212 562 LEU A CA 1
ATOM 2652 C C . LEU B 1 562 ? 11.25900 62.78600 53.70300 1.000 16.33617 562 LEU A C 1
ATOM 2653 O O . LEU B 1 562 ? 12.03900 61.89100 54.01500 1.000 16.58094 562 LEU A O 1
ATOM 2669 N N . LYS B 1 563 ? 9.96200 62.57600 53.51400 1.000 17.33629 563 LYS A N 1
ATOM 2670 C CA . LYS B 1 563 ? 9.39600 61.24800 53.64800 1.000 17.43104 563 LYS A CA 1
ATOM 2671 C C . LYS B 1 563 ? 10.00500 60.32100 52.61700 1.000 18.13375 563 LYS A C 1
ATOM 2672 O O . LYS B 1 563 ? 10.34800 59.18000 52.92500 1.000 18.15744 563 LYS A O 1
ATOM 2691 N N . ALA B 1 564 ? 10.15100 60.79100 51.38000 1.000 19.24178 564 ALA A N 1
ATOM 2692 C CA . ALA B 1 564 ? 10.75800 59.93900 50.35900 1.000 18.54433 564 ALA A CA 1
ATOM 2693 C C . ALA B 1 564 ? 12.17600 59.53600 50.75900 1.000 19.09966 564 ALA A C 1
ATOM 2694 O O . ALA B 1 564 ? 12.58400 58.36900 50.59300 1.000 18.96806 564 ALA A O 1
ATOM 2701 N N . PHE B 1 565 ? 12.94300 60.50700 51.26900 1.000 19.73921 565 PHE A N 1
ATOM 2702 C CA . PHE B 1 565 ? 14.30300 60.21400 51.68500 1.000 18.76278 565 PHE A CA 1
ATOM 2703 C C . PHE B 1 565 ? 14.31800 59.20200 52.83000 1.000 17.50210 565 PHE A C 1
ATOM 2704 O O . PHE B 1 565 ? 15.10800 58.25000 52.82000 1.000 16.65463 565 PHE A O 1
ATOM 2721 N N . VAL B 1 566 ? 13.44400 59.39300 53.82200 1.000 17.20469 566 VAL A N 1
ATOM 2722 C CA . VAL B 1 566 ? 13.43400 58.52100 54.99500 1.000 17.02573 566 VAL A CA 1
ATOM 2723 C C . VAL B 1 566 ? 13.04800 57.10800 54.58300 1.000 15.82558 566 VAL A C 1
ATOM 2724 O O . VAL B 1 566 ? 13.64900 56.11800 55.04200 1.000 16.21773 566 VAL A O 1
ATOM 2737 N N . GLU B 1 567 ? 12.04200 56.99400 53.70400 1.000 17.25470 567 GLU A N 1
ATOM 2738 C CA . GLU B 1 567 ? 11.58800 55.67700 53.26500 1.000 19.31811 567 GLU A CA 1
ATOM 2739 C C . GLU B 1 567 ? 12.71900 54.93700 52.56000 1.000 18.24429 567 GLU A C 1
ATOM 2740 O O . GLU B 1 567 ? 12.99400 53.77000 52.85300 1.000 17.38103 567 GLU A O 1
ATOM 2752 N N . ALA B 1 568 ? 13.38100 55.60800 51.61200 1.000 18.51538 568 ALA A N 1
ATOM 2753 C CA . ALA B 1 568 ? 14.45600 54.94200 50.88700 1.000 18.66276 568 ALA A CA 1
ATOM 2754 C C . ALA B 1 568 ? 15.56800 54.53800 51.84300 1.000 19.18914 568 ALA A C 1
ATOM 2755 O O . ALA B 1 568 ? 16.10400 53.42000 51.75100 1.000 19.90239 568 ALA A O 1
ATOM 2762 N N . THR B 1 569 ? 15.89500 55.42200 52.79500 1.000 17.97847 569 THR A N 1
ATOM 2763 C CA . THR B 1 569 ? 16.98900 55.16200 53.71900 1.000 16.98362 569 THR A CA 1
ATOM 2764 C C . THR B 1 569 ? 16.68500 53.96700 54.60400 1.000 16.21247 569 THR A C 1
ATOM 2765 O O . THR B 1 569 ? 17.52500 53.07200 54.75100 1.000 15.76242 569 THR A O 1
ATOM 2776 N N . PHE B 1 570 ? 15.48300 53.91200 55.17600 1.000 15.38342 570 PHE A N 1
ATOM 2777 C CA . PHE B 1 570 ? 15.18100 52.78900 56.07700 1.000 15.59924 570 PHE A CA 1
ATOM 2778 C C . PHE B 1 570 ? 14.96100 51.49300 55.32600 1.000 15.70451 570 PHE A C 1
ATOM 2779 O O . PHE B 1 570 ? 15.25700 50.41400 55.86600 1.000 15.82032 570 PHE A O 1
ATOM 2796 N N . GLN B 1 571 ? 14.49100 51.55500 54.07400 1.000 16.39407 571 GLN A N 1
ATOM 2797 C CA . GLN B 1 571 ? 14.38000 50.32200 53.30200 1.000 17.80477 571 GLN A CA 1
ATOM 2798 C C . GLN B 1 571 ? 15.75600 49.72300 53.02400 1.000 16.90466 571 GLN A C 1
ATOM 2799 O O . GLN B 1 571 ? 15.87800 48.48400 52.92100 1.000 18.26272 571 GLN A O 1
ATOM 2813 N N . ARG B 1 572 ? 16.79100 50.57100 52.93400 1.000 18.03111 572 ARG A N 1
ATOM 2814 C CA A ARG B 1 572 ? 18.15400 50.08700 52.72400 0.640 18.15744 572 ARG A CA 1
ATOM 2815 C CA B ARG B 1 572 ? 18.14500 50.06700 52.72200 0.360 18.40221 572 ARG A CA 1
ATOM 2816 C C . ARG B 1 572 ? 18.84300 49.65900 54.02000 1.000 18.21008 572 ARG A C 1
ATOM 2817 O O . ARG B 1 572 ? 19.58600 48.65600 54.04000 1.000 20.27875 572 ARG A O 1
ATOM 2858 N N . GLN B 1 573 ? 18.64500 50.42500 55.09800 1.000 15.96770 573 GLN A N 1
ATOM 2859 C CA . GLN B 1 573 ? 19.42100 50.23400 56.31500 1.000 15.53607 573 GLN A CA 1
ATOM 2860 C C . GLN B 1 573 ? 18.71200 49.48900 57.45100 1.000 15.71504 573 GLN A C 1
ATOM 2861 O O . GLN B 1 573 ? 19.39700 49.00400 58.36300 1.000 17.00467 573 GLN A O 1
ATOM 2875 N N . PHE B 1 574 ? 17.38900 49.46800 57.46200 1.000 13.88851 574 PHE A N 1
ATOM 2876 C CA . PHE B 1 574 ? 16.52100 48.75300 58.40100 1.000 13.39634 574 PHE A CA 1
ATOM 2877 C C . PHE B 1 574 ? 16.47700 49.33800 59.80700 1.000 14.33067 574 PHE A C 1
ATOM 2878 O O . PHE B 1 574 ? 15.38500 49.54000 60.35200 1.000 14.14906 574 PHE A O 1
ATOM 2895 N N . VAL B 1 575 ? 17.64000 49.60200 60.40000 1.000 13.13579 575 VAL A N 1
ATOM 2896 C CA . VAL B 1 575 ? 17.73100 50.07000 61.78200 1.000 12.91734 575 VAL A CA 1
ATOM 2897 C C . VAL B 1 575 ? 18.73000 51.20600 61.81600 1.000 13.15158 575 VAL A C 1
ATOM 2898 O O . VAL B 1 575 ? 19.86500 51.02600 61.36800 1.000 13.97273 575 VAL A O 1
ATOM 2911 N N . LEU B 1 576 ? 18.31000 52.36000 62.36600 1.000 13.25948 576 LEU A N 1
ATOM 2912 C CA . LEU B 1 576 ? 19.16600 53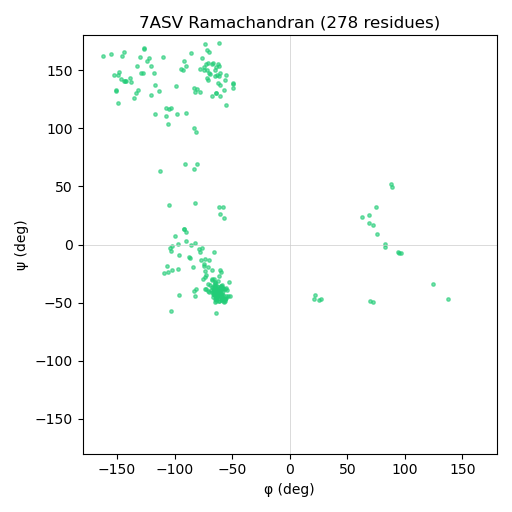.53400 62.46400 1.000 14.76756 576 LEU A CA 1
ATOM 2913 C C . LEU B 1 576 ? 18.92700 54.29500 63.76000 1.000 14.58070 576 LEU A C 1
ATOM 2914 O O . LEU B 1 576 ? 17.78000 54.47000 64.17700 1.000 15.07023 576 LEU A O 1
ATOM 2930 N N . THR B 1 577 ? 20.00700 54.78600 64.36600 1.000 12.95155 577 THR A N 1
ATOM 2931 C CA . THR B 1 577 ? 19.85400 55.80300 65.39000 1.000 13.38845 577 THR A CA 1
ATOM 2932 C C . THR B 1 577 ? 19.56500 57.15200 64.73500 1.000 13.06736 577 THR A C 1
ATOM 2933 O O . THR B 1 577 ? 19.84000 57.37700 63.54900 1.000 13.79376 577 THR A O 1
ATOM 2944 N N . LEU B 1 578 ? 19.00600 58.06400 65.53000 1.000 13.66743 578 LEU A N 1
ATOM 2945 C CA . LEU B 1 578 ? 18.80400 59.41500 65.03200 1.000 14.84915 578 LEU A CA 1
ATOM 2946 C C . LEU B 1 578 ? 20.13100 60.02200 64.59200 1.000 15.39921 578 LEU A C 1
ATOM 2947 O O . LEU B 1 578 ? 20.20200 60.74100 63.58200 1.000 15.54134 578 LEU A O 1
ATOM 2963 N N . SER B 1 579 ? 21.19500 59.77100 65.35700 1.000 15.67820 579 SER A N 1
ATOM 2964 C CA . SER B 1 579 ? 22.50800 60.29200 64.98900 1.000 17.16522 579 SER A CA 1
ATOM 2965 C C . SER B 1 579 ? 22.90600 59.83700 63.58600 1.000 17.25733 579 SER A C 1
ATOM 2966 O O . SER B 1 579 ? 23.35200 60.63900 62.75100 1.000 18.12059 579 SER A O 1
ATOM 2974 N N . GLU B 1 580 ? 22.73900 58.54700 63.31000 1.000 17.72055 580 GLU A N 1
ATOM 2975 C CA . GLU B 1 580 ? 23.11100 58.01200 62.00500 1.000 19.15756 580 GLU A CA 1
ATOM 2976 C C . GLU B 1 580 ? 22.19000 58.53600 60.90700 1.000 16.73622 580 GLU A C 1
ATOM 2977 O O . GLU B 1 580 ? 22.63500 58.83900 59.78300 1.000 16.67305 580 GLU A O 1
ATOM 2989 N N . LEU B 1 581 ? 20.90300 58.63900 61.20900 1.000 15.22551 581 LEU A N 1
ATOM 2990 C CA . LEU B 1 581 ? 19.97800 59.18800 60.23000 1.000 14.49384 581 LEU A CA 1
ATOM 2991 C C . LEU B 1 581 ? 20.37500 60.62200 59.86800 1.000 13.55162 581 LEU A C 1
ATOM 2992 O O . LEU B 1 581 ? 20.32500 61.00900 58.69700 1.000 14.27276 581 LEU A O 1
ATOM 3008 N N . LYS B 1 582 ? 20.74800 61.42200 60.86400 1.000 14.93600 582 LYS A N 1
ATOM 3009 C CA . LYS B 1 582 ? 21.18300 62.78900 60.58100 1.000 15.85716 582 LYS A CA 1
ATOM 3010 C C . LYS B 1 582 ? 22.45100 62.81200 59.73100 1.000 16.31511 582 LYS A C 1
ATOM 3011 O O . LYS B 1 582 ? 22.56700 63.62800 58.79600 1.000 17.08626 582 LYS A O 1
ATOM 3030 N N . ARG B 1 583 ? 23.40400 61.91500 60.02600 1.000 17.05731 583 ARG A N 1
ATOM 3031 C CA . ARG B 1 583 ? 24.60800 61.80700 59.19800 1.000 17.14942 583 ARG A CA 1
ATOM 3032 C C . ARG B 1 583 ? 24.26600 61.47600 57.73900 1.000 15.67820 583 ARG A C 1
ATOM 3033 O O . ARG B 1 583 ? 24.80800 62.08000 56.79100 1.000 16.62568 583 ARG A O 1
ATOM 3054 N N . LEU B 1 584 ? 23.38400 60.49400 57.53700 1.000 15.34131 584 LEU A N 1
ATOM 3055 C CA . LEU B 1 584 ? 22.95400 60.11200 56.19800 1.000 15.19130 584 LEU A CA 1
ATOM 3056 C C . LEU B 1 584 ? 22.18100 61.23900 55.51800 1.000 15.17814 584 LEU A C 1
ATOM 3057 O O . LEU B 1 584 ? 22.33300 61.45400 54.30500 1.000 16.11509 584 LEU A O 1
ATOM 3073 N N . PHE B 1 585 ? 21.38800 61.99100 56.28000 1.000 14.69387 585 PHE A N 1
ATOM 3074 C CA . PHE B 1 585 ? 20.69200 63.12700 55.68800 1.000 15.13603 585 PHE A CA 1
ATOM 3075 C C . PHE B 1 585 ? 21.68400 64.16900 55.16700 1.000 15.45712 585 PHE A C 1
ATOM 3076 O O . PHE B 1 585 ? 21.50700 64.71200 54.06800 1.000 16.85465 585 PHE A O 1
ATOM 3093 N N . ASN B 1 586 ? 22.72100 64.47200 55.95100 1.000 15.68609 586 ASN A N 1
ATOM 3094 C CA . ASN B 1 586 ? 23.71500 65.45000 55.50800 1.000 16.67568 586 ASN A CA 1
ATOM 3095 C C . ASN B 1 586 ? 24.45700 64.97300 54.26700 1.000 17.19943 586 ASN A C 1
ATOM 3096 O O . ASN B 1 586 ? 24.70700 65.77700 53.34200 1.000 17.25996 586 ASN A O 1
ATOM 3107 N N . LEU B 1 587 ? 24.73900 63.66400 54.18300 1.000 16.93098 587 LEU A N 1
ATOM 3108 C CA . LEU B 1 587 ? 25.29600 63.11500 52.94700 1.000 19.41022 587 LEU A CA 1
ATOM 3109 C C . LEU B 1 587 ? 24.34100 63.31600 51.77800 1.000 19.36811 587 LEU A C 1
ATOM 3110 O O . LEU B 1 587 ? 24.76100 63.62500 50.65800 1.000 22.38163 587 LEU A O 1
ATOM 3126 N N . HIS B 1 588 ? 23.05800 63.13900 52.02000 1.000 19.10492 588 HIS A N 1
ATOM 3127 C CA . HIS B 1 588 ? 22.07600 63.34800 50.96500 1.000 19.91818 588 HIS A CA 1
ATOM 3128 C C . HIS B 1 588 ? 22.06600 64.80200 50.50700 1.000 18.56802 588 HIS A C 1
ATOM 3129 O O . HIS B 1 588 ? 22.04100 65.08400 49.30700 1.000 18.77067 588 HIS A O 1
ATOM 3143 N N . LEU B 1 589 ? 22.09800 65.73900 51.45400 1.000 17.83372 589 LEU A N 1
ATOM 3144 C CA . LEU B 1 589 ? 22.07500 67.15000 51.07900 1.000 18.49959 589 LEU A CA 1
ATOM 3145 C C . LEU B 1 589 ? 23.26200 67.47800 50.18800 1.000 17.04678 589 LEU A C 1
ATOM 3146 O O . LEU B 1 589 ? 23.16200 68.30500 49.27500 1.000 16.04140 589 LEU A O 1
ATOM 3162 N N . ALA B 1 590 ? 24.41300 66.86100 50.45700 1.000 16.78886 590 ALA A N 1
ATOM 3163 C CA . ALA B 1 590 ? 25.58700 67.16700 49.64900 1.000 16.24932 590 ALA A CA 1
ATOM 3164 C C . ALA B 1 590 ? 25.37100 66.84600 48.17800 1.000 17.12311 590 ALA A C 1
ATOM 3165 O O . ALA B 1 590 ? 26.03200 67.44400 47.31900 1.000 18.08375 590 ALA A O 1
ATOM 3172 N N . SER B 1 591 ? 24.43900 65.94200 47.86200 1.000 17.40735 591 SER A N 1
ATOM 3173 C CA . SER B 1 591 ? 24.18800 65.58300 46.47000 1.000 17.80740 591 SER A CA 1
ATOM 3174 C C . SER B 1 591 ? 23.17900 66.48700 45.78000 1.000 17.75476 591 SER A C 1
ATOM 3175 O O . SER B 1 591 ? 23.01200 66.37300 44.56100 1.000 16.67305 591 SER A O 1
ATOM 3183 N N . LEU B 1 592 ? 22.46000 67.35300 46.53800 1.000 17.82319 592 LEU A N 1
ATOM 3184 C CA . LEU B 1 592 ? 21.31100 68.06200 45.98100 1.000 18.34957 592 LEU A CA 1
ATOM 3185 C C . LEU B 1 592 ? 21.71600 69.43200 45.46200 1.000 16.89676 592 LEU A C 1
ATOM 3186 O O . LEU B 1 592 ? 22.67100 70.03600 45.95600 1.000 17.07573 592 LEU A O 1
ATOM 3202 N N . PRO B 1 593 ? 21.00200 69.93200 44.45700 1.000 16.50198 593 PRO A N 1
ATOM 3203 C CA . PRO B 1 593 ? 21.31800 71.23700 43.89500 1.000 16.83097 593 PRO A CA 1
ATOM 3204 C C . PRO B 1 593 ? 20.93900 72.36900 44.83300 1.000 17.89162 593 PRO A C 1
ATOM 3205 O O . PRO B 1 593 ? 19.90000 72.30100 45.50900 1.000 19.35495 593 PRO A O 1
ATOM 3216 N N . PRO B 1 594 ? 21.74600 73.43600 44.87700 1.000 17.99426 594 PRO A N 1
ATOM 3217 C CA . PRO B 1 594 ? 21.33600 74.64800 45.60900 1.000 18.03111 594 PRO A CA 1
ATOM 3218 C C . PRO B 1 594 ? 19.92900 75.08700 45.24000 1.000 19.14966 594 PRO A C 1
ATOM 3219 O O . PRO B 1 594 ? 19.52600 75.08200 44.08100 1.000 18.87068 594 PRO A O 1
ATOM 3230 N N . GLY B 1 595 ? 19.18700 75.48000 46.25600 1.000 20.35770 595 GLY A N 1
ATOM 3231 C CA . GLY B 1 595 ? 17.80500 75.85200 46.11700 1.000 21.63417 595 GLY A CA 1
ATOM 3232 C C . GLY B 1 595 ? 16.81700 74.73900 46.38000 1.000 23.18436 595 GLY A C 1
ATOM 3233 O O . GLY B 1 595 ? 15.61000 75.00600 46.39000 1.000 25.09775 595 GLY A O 1
ATOM 3237 N N . HIS B 1 596 ? 17.29000 73.50900 46.57700 1.000 23.03960 596 HIS A N 1
ATOM 3238 C CA . HIS B 1 596 ? 16.41400 72.39300 46.90300 1.000 25.36620 596 HIS A CA 1
ATOM 3239 C C . HIS B 1 596 ? 15.68800 72.65500 48.22000 1.000 26.04523 596 HIS A C 1
ATOM 3240 O O . HIS B 1 596 ? 16.22700 73.27500 49.14300 1.000 25.52938 596 HIS A O 1
ATOM 3254 N N . THR B 1 597 ? 14.43500 72.18500 48.30700 1.000 27.55857 597 THR A N 1
ATOM 3255 C CA . THR B 1 597 ? 13.66000 72.46600 49.51300 1.000 29.74304 597 THR A CA 1
ATOM 3256 C C . THR B 1 597 ? 14.31300 71.87700 50.75900 1.000 28.77187 597 THR A C 1
ATOM 3257 O O . THR B 1 597 ? 14.10300 72.39100 51.86200 1.000 29.60618 597 THR A O 1
ATOM 3268 N N . LEU B 1 598 ? 15.08900 70.80600 50.63000 1.000 27.15326 598 LEU A N 1
ATOM 3269 C CA . LEU B 1 598 ? 15.58600 70.15500 51.83900 1.000 26.82953 598 LEU A CA 1
ATOM 3270 C C . LEU B 1 598 ? 16.73700 70.91400 52.48900 1.000 25.98733 598 LEU A C 1
ATOM 3271 O O . LEU B 1 598 ? 17.24800 70.47000 53.52400 1.000 25.00037 598 LEU A O 1
ATOM 3287 N N . PHE B 1 599 ? 17.20000 72.01900 51.87700 1.000 26.13998 599 PHE A N 1
ATOM 3288 C CA . PHE B 1 599 ? 18.09300 72.95500 52.56100 1.000 27.12430 599 PHE A CA 1
ATOM 3289 C C . PHE B 1 599 ? 17.32700 73.85300 53.52800 1.000 32.57759 599 PHE A C 1
ATOM 3290 O O . PHE B 1 599 ? 17.96000 74.61400 54.26400 1.000 33.90143 599 PHE A O 1
ATOM 3307 N N . SER B 1 600 ? 15.99300 73.77600 53.54100 1.000 36.88600 600 SER A N 1
ATOM 3308 C CA . SER B 1 600 ? 15.21100 74.45000 54.56400 1.000 43.39994 600 SER A CA 1
ATOM 3309 C C . SER B 1 600 ? 15.57800 73.89500 55.93400 1.000 44.36321 600 SER A C 1
ATOM 3310 O O . SER B 1 600 ? 15.99600 72.74500 56.07200 1.000 45.63968 600 SER A O 1
ATOM 3318 N N . GLY B 1 601 ? 15.39100 74.70800 56.95900 1.000 43.41047 601 GLY A N 1
ATOM 3319 C CA . GLY B 1 601 ? 15.54100 74.18400 58.30200 1.000 41.29179 601 GLY A CA 1
ATOM 3320 C C . GLY B 1 601 ? 14.63800 72.98000 58.53400 1.000 39.27313 601 GLY A C 1
ATOM 3321 O O . GLY B 1 601 ? 13.41300 73.06500 58.40000 1.000 41.27337 601 GLY A O 1
ATOM 3325 N N . ILE B 1 602 ? 15.22400 71.83700 58.85500 1.000 35.97273 602 ILE A N 1
ATOM 3326 C CA . ILE B 1 602 ? 14.46700 70.64400 59.24300 1.000 32.31440 602 ILE A CA 1
ATOM 3327 C C . ILE B 1 602 ? 14.86300 70.33700 60.68000 1.000 30.03781 602 ILE A C 1
ATOM 3328 O O . ILE B 1 602 ? 16.01500 69.98000 60.94500 1.000 31.49588 602 ILE A O 1
ATOM 3344 N N . SER B 1 603 ? 13.92800 70.50000 61.61200 1.000 28.04810 603 SER A N 1
ATOM 3345 C CA . SER B 1 603 ? 14.24600 70.23000 63.00400 1.000 26.72689 603 SER A CA 1
ATOM 3346 C C . SER B 1 603 ? 14.41600 68.73200 63.20100 1.000 23.38175 603 SER A C 1
ATOM 3347 O O . SER B 1 603 ? 13.87600 67.91900 62.44900 1.000 23.52650 603 SER A O 1
ATOM 3355 N N . ASP B 1 604 ? 15.16700 68.36500 64.24300 1.000 22.42900 604 ASP A N 1
ATOM 3356 C CA . ASP B 1 604 ? 15.27100 66.95400 64.58300 1.000 22.30004 604 ASP A CA 1
ATOM 3357 C C . ASP B 1 604 ? 13.89500 66.38000 64.87900 1.000 22.49480 604 ASP A C 1
ATOM 3358 O O . ASP B 1 604 ? 13.59800 65.22700 64.53300 1.000 21.03673 604 ASP A O 1
ATOM 3367 N N . ARG B 1 605 ? 13.04400 67.15700 65.54300 1.000 24.06868 605 ARG A N 1
ATOM 3368 C CA . ARG B 1 605 ? 11.70000 66.67500 65.83500 1.000 24.93720 605 ARG A CA 1
ATOM 3369 C C . ARG B 1 605 ? 10.94700 66.37700 64.53900 1.000 22.88432 605 ARG A C 1
ATOM 3370 O O . ARG B 1 605 ? 10.34100 65.30900 64.40000 1.000 21.34203 605 ARG A O 1
ATOM 3408 N N . LEU B 1 607 ? 12.23600 65.59700 61.74000 1.000 19.77869 607 LEU A N 1
ATOM 3409 C CA . LEU B 1 607 ? 12.84200 64.40900 61.14700 1.000 18.40484 607 LEU A CA 1
ATOM 3410 C C . LEU B 1 607 ? 12.28100 63.15500 61.80700 1.000 17.99163 607 LEU A C 1
ATOM 3411 O O . LEU B 1 607 ? 11.80300 62.22500 61.12900 1.000 17.82319 607 LEU A O 1
ATOM 3427 N N . GLN B 1 608 ? 12.24000 63.16600 63.13100 1.000 18.41273 608 GLN A N 1
ATOM 3428 C CA . GLN B 1 608 ? 11.69200 62.01700 63.84000 1.000 18.93385 608 GLN A CA 1
ATOM 3429 C C . GLN B 1 608 ? 10.22900 61.83500 63.50200 1.000 19.41285 608 GLN A C 1
ATOM 3430 O O . GLN B 1 608 ? 9.77600 60.70200 63.28400 1.000 18.07848 608 GLN A O 1
ATOM 3444 N N . ASP B 1 609 ? 9.46800 62.93900 63.47400 1.000 20.74196 609 ASP A N 1
ATOM 3445 C CA . ASP B 1 609 ? 8.04200 62.81800 63.19900 1.000 22.07896 609 ASP A CA 1
ATOM 3446 C C . ASP B 1 609 ? 7.83500 62.18900 61.83300 1.000 20.25243 609 ASP A C 1
ATOM 3447 O O . ASP B 1 609 ? 6.96200 61.32500 61.66200 1.000 19.94450 609 ASP A O 1
ATOM 3456 N N . THR B 1 610 ? 8.71700 62.51700 60.87400 1.000 19.07334 610 THR A N 1
ATOM 3457 C CA . THR B 1 610 ? 8.56200 61.98800 59.52400 1.000 18.91016 610 THR A CA 1
ATOM 3458 C C . THR B 1 610 ? 8.85600 60.49500 59.50800 1.000 18.19692 610 THR A C 1
ATOM 3459 O O . THR B 1 610 ? 8.11600 59.71600 58.89500 1.000 18.81541 610 THR A O 1
ATOM 3470 N N . VAL B 1 611 ? 9.89400 60.07300 60.25500 1.000 16.63357 611 VAL A N 1
ATOM 3471 C CA . VAL B 1 611 ? 10.20000 58.64500 60.35500 1.000 15.73347 611 VAL A CA 1
ATOM 3472 C C . VAL B 1 611 ? 9.00600 57.89700 60.91200 1.000 16.21247 611 VAL A C 1
ATOM 3473 O O . VAL B 1 611 ? 8.60400 56.84900 60.38800 1.000 16.54146 611 VAL A O 1
ATOM 3486 N N . LEU B 1 612 ? 8.40800 58.44500 61.97800 1.000 17.01783 612 LEU A N 1
ATOM 3487 C CA . LEU B 1 612 ? 7.32200 57.75900 62.65600 1.000 18.77330 612 LEU A CA 1
ATOM 3488 C C . LEU B 1 612 ? 6.07900 57.75800 61.78800 1.000 20.68143 612 LEU A C 1
ATOM 3489 O O . LEU B 1 612 ? 5.36100 56.75000 61.75600 1.000 22.28162 612 LEU A O 1
ATOM 3505 N N . ALA B 1 613 ? 5.87500 58.83500 61.00200 1.000 21.64207 613 ALA A N 1
ATOM 3506 C CA . ALA B 1 613 ? 4.67700 58.95100 60.17800 1.000 24.85035 613 ALA A CA 1
ATOM 3507 C C . ALA B 1 613 ? 4.74500 58.02100 58.98600 1.000 27.13483 613 ALA A C 1
ATOM 3508 O O . ALA B 1 613 ? 3.69700 57.64700 58.44500 1.000 29.26930 613 ALA A O 1
ATOM 3515 N N . ALA B 1 614 ? 5.95900 57.63100 58.59300 1.000 27.12430 614 ALA A N 1
ATOM 3516 C CA . ALA B 1 614 ? 6.19200 56.73000 57.47600 1.000 27.78754 614 ALA A CA 1
ATOM 3517 C C . ALA B 1 614 ? 6.03400 55.26800 57.86800 1.000 30.11940 614 ALA A C 1
ATOM 3518 O O . ALA B 1 614 ? 6.22400 54.39400 57.01800 1.000 33.86459 614 ALA A O 1
ATOM 3525 N N . GLY B 1 615 ? 5.69500 54.98300 59.12100 1.000 28.30866 615 GLY A N 1
ATOM 3526 C CA . GLY B 1 615 ? 5.49500 53.62400 59.55400 1.000 25.74256 615 GLY A CA 1
ATOM 3527 C C . GLY B 1 615 ? 6.69700 52.97400 60.19800 1.000 22.67640 615 GLY A C 1
ATOM 3528 O O . GLY B 1 615 ? 6.56800 51.85700 60.69200 1.000 24.07657 615 GLY A O 1
ATOM 3532 N N . CYS B 1 616 ? 7.86100 53.61300 60.18300 1.000 17.57842 616 CYS A N 1
ATOM 3533 C CA . CYS B 1 616 ? 8.96000 53.12900 61.00500 1.000 15.19656 616 CYS A CA 1
ATOM 3534 C C . CYS B 1 616 ? 8.57600 53.30900 62.46800 1.000 13.82797 616 CYS A C 1
ATOM 3535 O O . CYS B 1 616 ? 7.70400 54.12100 62.80600 1.000 14.77282 616 CYS A O 1
ATOM 3543 N N . LYS B 1 617 ? 9.19800 52.51100 63.33400 1.000 13.32265 617 LYS A N 1
ATOM 3544 C CA . LYS B 1 617 ? 8.86800 52.50000 64.74900 1.000 13.69901 617 LYS A CA 1
ATOM 3545 C C . LYS B 1 617 ? 10.07200 52.92300 65.59000 1.000 13.99115 617 LYS A C 1
ATOM 3546 O O . LYS B 1 617 ? 11.23000 52.64100 65.26100 1.000 14.04379 617 LYS A O 1
ATOM 3565 N N . GLN B 1 618 ? 9.78600 53.57100 66.70900 1.000 12.04881 618 GLN A N 1
ATOM 3566 C CA . GLN B 1 618 ? 10.83100 53.83100 67.69100 1.000 13.00945 618 GLN A CA 1
ATOM 3567 C C . GLN B 1 618 ? 11.03000 52.56700 68.52400 1.000 12.40412 618 GLN A C 1
ATOM 3568 O O . GLN B 1 618 ? 10.06000 51.94100 68.95900 1.000 13.29107 618 GLN A O 1
ATOM 3582 N N . ILE B 1 619 ? 12.29000 52.18100 68.72000 1.000 11.96196 619 ILE A N 1
ATOM 3583 C CA . ILE B 1 619 ? 12.64800 51.00800 69.51600 1.000 13.27528 619 ILE A CA 1
ATOM 3584 C C . ILE B 1 619 ? 13.23800 51.52900 70.82000 1.000 14.59122 619 ILE A C 1
ATOM 3585 O O . ILE B 1 619 ? 14.28400 52.20200 70.81800 1.000 14.42805 619 ILE A O 1
ATOM 3601 N N . LEU B 1 620 ? 12.57200 51.21800 71.93200 1.000 13.52004 620 LEU A N 1
ATOM 3602 C CA . LEU B 1 620 ? 12.99600 51.71500 73.23600 1.000 13.73849 620 LEU A CA 1
ATOM 3603 C C . LEU B 1 620 ? 14.10000 50.83000 73.81400 1.000 13.86745 620 LEU A C 1
ATOM 3604 O O . LEU B 1 620 ? 13.91800 50.14600 74.81800 1.000 13.78850 620 LEU A O 1
ATOM 3620 N N . VAL B 1 621 ? 15.23900 50.82400 73.13200 1.000 13.39108 621 VAL A N 1
ATOM 3621 C CA . VAL B 1 621 ? 16.36000 49.98500 73.57000 1.000 13.42266 621 VAL A CA 1
ATOM 3622 C C . VAL B 1 621 ? 16.82800 50.48000 74.92900 1.000 12.77785 621 VAL A C 1
ATOM 3623 O O . VAL B 1 621 ? 17.06200 51.68900 75.08900 1.000 13.46740 621 VAL A O 1
ATOM 3636 N N . PRO B 1 622 ? 16.98600 49.61200 75.92000 1.000 12.28832 622 PRO A N 1
ATOM 3637 C CA . PRO B 1 622 ? 17.43900 50.08100 77.25000 1.000 13.26738 622 PRO A CA 1
ATOM 3638 C C . PRO B 1 622 ? 18.95300 50.25500 77.30100 1.000 13.12526 622 PRO A C 1
ATOM 3639 O O . PRO B 1 622 ? 19.68400 49.27000 77.47500 1.000 14.19381 622 PRO A O 1
ATOM 3650 N N . PHE B 1 623 ? 19.44500 51.47700 77.09900 1.000 12.12251 623 PHE A N 1
ATOM 3651 C CA . PHE B 1 623 ? 20.88400 51.67100 77.16100 1.000 13.91483 623 PHE A CA 1
ATOM 3652 C C . PHE B 1 623 ? 21.36500 51.52300 78.60100 1.000 15.85190 623 PHE A C 1
ATOM 3653 O O . PHE B 1 623 ? 20.66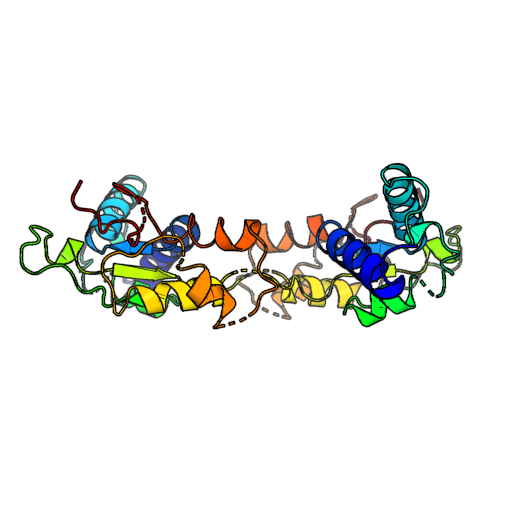300 51.89500 79.54500 1.000 17.25207 623 PHE A O 1
ATOM 3670 N N . PRO B 1 624 ? 22.59700 51.01500 78.77000 1.000 16.77306 624 PRO A N 1
ATOM 3671 C CA . PRO B 1 624 ? 23.12000 50.83200 80.13500 1.000 19.76816 624 PRO A CA 1
ATOM 3672 C C . PRO B 1 624 ? 23.28300 52.16900 80.85400 1.000 21.54995 624 PRO A C 1
ATOM 3673 O O . PRO B 1 624 ? 23.56400 53.19000 80.22500 1.000 19.67868 624 PRO A O 1
ATOM 3684 N N . PRO B 1 625 ? 23.20100 52.13800 82.18400 1.000 27.24537 625 PRO A N 1
ATOM 3685 C CA . PRO B 1 625 ? 23.26700 53.41400 82.93800 1.000 30.95898 625 PRO A CA 1
ATOM 3686 C C . PRO B 1 625 ? 24.51500 54.24100 82.66800 1.000 30.54577 625 PRO A C 1
ATOM 3687 O O . PRO B 1 625 ? 24.43500 55.48100 82.62400 1.000 33.90407 625 PRO A O 1
ATOM 3698 N N . GLN B 1 626 ? 25.67700 53.59400 82.50900 1.000 25.66097 626 GLN A N 1
ATOM 3699 C CA . GLN B 1 626 ? 26.93500 54.30200 82.30400 1.000 25.72677 626 GLN A CA 1
ATOM 3700 C C . GLN B 1 626 ? 27.28500 54.54300 80.83400 1.000 22.03422 626 GLN A C 1
ATOM 3701 O O . GLN B 1 626 ? 28.43200 54.87200 80.53100 1.000 21.91315 626 GLN A O 1
ATOM 3715 N N . THR B 1 627 ? 26.35100 54.35700 79.90700 1.000 21.37362 627 THR A N 1
ATOM 3716 C CA . THR B 1 627 ? 26.67100 54.61100 78.50900 1.000 21.53416 627 THR A CA 1
ATOM 3717 C C . THR B 1 627 ? 27.20500 56.02600 78.30900 1.000 23.21331 627 THR A C 1
ATOM 3718 O O . THR B 1 627 ? 26.79900 56.97100 78.98900 1.000 23.76074 627 THR A O 1
ATOM 3729 N N . ALA B 1 628 ? 28.13200 56.16700 77.36100 1.000 24.21080 628 ALA A N 1
ATOM 3730 C CA . ALA B 1 628 ? 28.58600 57.47400 76.90200 1.000 25.99522 628 ALA A CA 1
ATOM 3731 C C . ALA B 1 628 ? 27.91300 57.88700 75.59300 1.000 26.41106 628 ALA A C 1
ATOM 3732 O O . ALA B 1 628 ? 28.26600 58.92700 75.02300 1.000 27.89282 628 ALA A O 1
ATOM 3739 N N . ALA B 1 629 ? 26.92200 57.12200 75.13400 1.000 24.23448 629 ALA A N 1
ATOM 3740 C CA . ALA B 1 629 ? 26.18200 57.47900 73.92900 1.000 22.75799 629 ALA A CA 1
ATOM 3741 C C . ALA B 1 629 ? 25.46400 58.81000 74.12200 1.000 23.02645 629 ALA A C 1
ATOM 3742 O O . ALA B 1 629 ? 24.89300 59.08800 75.18500 1.000 24.22396 629 ALA A O 1
ATOM 3749 N N . SER B 1 630 ? 25.49800 59.63900 73.08400 1.000 22.01053 630 SER A N 1
ATOM 3750 C CA . SER B 1 630 ? 24.80100 60.89500 73.12900 1.000 22.22635 630 SER A CA 1
ATOM 3751 C C . SER B 1 630 ? 23.29300 60.64800 73.09000 1.000 20.47351 630 SER A C 1
ATOM 3752 O O . SER B 1 630 ? 22.82400 59.56600 72.70800 1.000 19.85764 630 SER A O 1
ATOM 3760 N N . PRO B 1 631 ? 22.49100 61.65900 73.41800 1.000 21.87104 631 PRO A N 1
ATOM 3761 C CA . PRO B 1 631 ? 21.03200 61.49800 73.27900 1.000 21.28413 631 PRO A CA 1
ATOM 3762 C C . PRO B 1 631 ? 20.59700 61.05100 71.88400 1.000 19.78395 631 PRO A C 1
ATOM 3763 O O . PRO B 1 631 ? 19.75000 60.16800 71.76600 1.000 19.99713 631 PRO A O 1
ATOM 3774 N N . ASP B 1 632 ? 21.14300 61.63800 70.82200 1.000 19.03386 632 ASP A N 1
ATOM 3775 C CA . ASP B 1 632 ? 20.74700 61.24100 69.47400 1.000 19.43391 632 ASP A CA 1
ATOM 3776 C C . ASP B 1 632 ? 21.20300 59.82200 69.15700 1.000 18.11270 632 ASP A C 1
ATOM 3777 O O . ASP B 1 632 ? 20.56100 59.11600 68.36300 1.000 18.37852 632 ASP A O 1
ATOM 3786 N N . GLU B 1 633 ? 22.31300 59.39100 69.76100 1.000 17.09679 633 GLU A N 1
ATOM 3787 C CA . GLU B 1 633 ? 22.78800 58.02900 69.59400 1.000 16.74674 633 GLU A CA 1
ATOM 3788 C C . GLU B 1 633 ? 21.94500 57.02100 70.34900 1.000 17.14679 633 GLU A C 1
ATOM 3789 O O . GLU B 1 633 ? 22.07800 55.82700 70.09200 1.000 18.94438 633 GLU A O 1
ATOM 3801 N N . GLN B 1 634 ? 21.06500 57.46300 71.24400 1.000 16.36512 634 GLN A N 1
ATOM 3802 C CA . GLN B 1 634 ? 20.20000 56.55800 71.99500 1.000 16.57830 634 GLN A CA 1
ATOM 3803 C C . GLN B 1 634 ? 18.77500 56.49500 71.47400 1.000 17.72055 634 GLN A C 1
ATOM 3804 O O . GLN B 1 634 ? 17.96700 55.73400 72.02200 1.000 20.51562 634 GLN A O 1
ATOM 3818 N N . LYS B 1 635 ? 18.44600 57.25300 70.43800 1.000 15.77558 635 LYS A N 1
ATOM 3819 C CA . LYS B 1 635 ? 17.11800 57.23800 69.83200 1.000 14.92811 635 LYS A CA 1
ATOM 3820 C C . LYS B 1 635 ? 17.19500 56.33200 68.61200 1.000 14.57280 635 LYS A C 1
ATOM 3821 O O . LYS B 1 635 ? 17.93000 56.62500 67.66600 1.000 16.25195 635 LYS A O 1
ATOM 3840 N N . VAL B 1 636 ? 16.50400 55.19000 68.67300 1.000 12.17514 636 VAL A N 1
ATOM 3841 C CA . VAL B 1 636 ? 16.65500 54.12500 67.68900 1.000 11.79615 636 VAL A CA 1
ATOM 3842 C C . VAL B 1 636 ? 15.32500 53.93400 66.97400 1.000 11.90406 636 VAL A C 1
ATOM 3843 O O . VAL B 1 636 ? 14.26400 53.89600 67.60100 1.000 12.74363 636 VAL A O 1
ATOM 3856 N N . PHE B 1 637 ? 15.39900 53.77300 65.66100 1.000 12.42781 637 PHE A N 1
ATOM 3857 C CA . PHE B 1 637 ? 14.22900 53.61700 64.82100 1.000 11.93038 637 PHE A CA 1
ATOM 3858 C C . PHE B 1 637 ? 14.46500 52.44400 63.89100 1.000 12.49887 637 PHE A C 1
ATOM 3859 O O . PHE B 1 637 ? 15.60800 52.12700 63.54400 1.000 12.98314 637 PHE A O 1
ATOM 3876 N N . ALA B 1 638 ? 13.36700 51.82000 63.46200 1.000 11.93827 638 ALA A N 1
ATOM 3877 C CA . ALA B 1 638 ? 13.49700 50.64500 62.62200 1.000 12.78311 638 ALA A CA 1
ATOM 3878 C C . ALA B 1 638 ? 12.32900 50.51700 61.65700 1.000 13.59374 638 ALA A C 1
ATOM 3879 O O . ALA B 1 638 ? 11.18200 50.86700 61.96100 1.000 14.07011 638 ALA A O 1
ATOM 3886 N N . LEU B 1 639 ? 12.66500 50.00500 60.48500 1.000 12.61993 639 LEU A N 1
ATOM 3887 C CA . LEU B 1 639 ? 11.67500 49.65400 59.48500 1.000 14.46752 639 LEU A CA 1
ATOM 3888 C C . LEU B 1 639 ? 10.79500 48.54500 60.01200 1.000 15.58871 639 LEU A C 1
ATOM 3889 O O . LEU B 1 639 ? 11.29100 47.54300 60.51900 1.000 15.92033 639 LEU A O 1
ATOM 3905 N N . TRP B 1 640 ? 9.48700 48.72900 59.91300 1.000 15.59661 640 TRP A N 1
ATOM 3906 C CA . TRP B 1 640 ? 8.55400 47.71600 60.36400 1.000 16.22300 640 TRP A CA 1
ATOM 3907 C C . TRP B 1 640 ? 8.08900 46.81600 59.23600 1.000 19.27600 640 TRP A C 1
ATOM 3908 O O . TRP B 1 640 ? 8.08800 45.59900 59.37800 1.000 19.29705 640 TRP A O 1
ATOM 3929 N N . GLU B 1 641 ? 7.77600 47.40100 58.08800 1.000 22.66588 641 GLU A N 1
ATOM 3930 C CA . GLU B 1 641 ? 7.35100 46.65700 56.91200 1.000 27.97967 641 GLU A CA 1
ATOM 3931 C C . GLU B 1 641 ? 8.11400 47.12900 55.68400 1.000 30.41417 641 GLU A C 1
ATOM 3932 O O . GLU B 1 641 ? 8.23800 48.32900 55.44600 1.000 30.20362 641 GLU A O 1
ATOM 3944 N N . SER B 1 642 ? 8.61600 46.15800 54.91700 1.000 34.55677 642 SER A N 1
ATOM 3945 C CA . SER B 1 642 ? 9.33400 46.42300 53.67200 1.000 38.60463 642 SER A CA 1
ATOM 3946 C C . SER B 1 642 ? 8.52600 47.25800 52.68200 1.000 41.76817 642 SER A C 1
ATOM 3947 O O . SER B 1 642 ? 9.09300 48.07300 51.93700 1.000 41.59972 642 SER A O 1
ATOM 3955 N N . GLY B 1 643 ? 7.21900 47.02600 52.60300 1.000 44.36321 643 GLY A N 1
ATOM 3956 C CA . GLY B 1 643 ? 6.44100 47.58700 51.51600 1.000 48.41370 643 GLY A CA 1
ATOM 3957 C C . GLY B 1 643 ? 6.62500 46.89300 50.18100 1.000 53.76697 643 GLY A C 1
ATOM 3958 O O . GLY B 1 643 ? 6.14600 47.40800 49.15800 1.000 52.48261 643 GLY A O 1
ATOM 3962 N N . ASP B 1 644 ? 7.31300 45.74900 50.15900 1.000 60.52041 644 ASP A N 1
ATOM 3963 C CA . ASP B 1 644 ? 7.48900 44.93300 48.96100 1.000 66.84749 644 ASP A CA 1
ATOM 3964 C C . ASP B 1 644 ? 6.15000 44.43600 48.43000 1.000 74.72475 644 ASP A C 1
ATOM 3965 O O . ASP B 1 644 ? 5.51400 43.57200 49.04500 1.000 73.54040 644 ASP A O 1
ATOM 3991 N N . SER B 1 646 ? 5.63700 42.78600 45.59800 1.000 65.50259 646 SER A N 1
ATOM 3992 C CA . SER B 1 646 ? 5.98200 41.90900 44.48400 1.000 52.70369 646 SER A CA 1
ATOM 3993 C C . SER B 1 646 ? 4.84000 40.95400 44.15300 1.000 41.16020 646 SER A C 1
ATOM 3994 O O . SER B 1 646 ? 4.47100 40.79500 42.98500 1.000 38.42040 646 SER A O 1
ATOM 4003 N N . ASP B 1 647 ? 4.26400 40.31200 45.17100 1.000 33.64351 647 ASP A N 1
ATOM 4004 C CA . ASP B 1 647 ? 3.19000 39.34600 44.94300 1.000 28.54553 647 ASP A CA 1
ATOM 4005 C C . ASP B 1 647 ? 2.00200 39.98900 44.23800 1.000 24.85561 647 ASP A C 1
ATOM 4006 O O . ASP B 1 647 ? 1.44600 39.41600 43.28900 1.000 22.82379 647 ASP A O 1
ATOM 4015 N N . GLN B 1 648 ? 1.59100 41.18200 44.68900 1.000 26.40580 648 GLN A N 1
ATOM 4016 C CA . GLN B 1 648 ? 0.40200 41.81300 44.12400 1.000 28.88767 648 GLN A CA 1
ATOM 4017 C C . GLN B 1 648 ? 0.61100 42.19300 42.66400 1.000 25.46358 648 GLN A C 1
ATOM 4018 O O . GLN B 1 648 ? -0.28000 41.99900 41.82600 1.000 24.26870 648 GLN A O 1
ATOM 4032 N N . HIS B 1 649 ? 1.78200 42.73500 42.34300 1.000 24.31344 649 HIS A N 1
ATOM 4033 C CA . HIS B 1 649 ? 2.06600 43.09000 40.95900 1.000 23.87655 649 HIS A CA 1
ATOM 4034 C C . HIS B 1 649 ? 2.05500 41.85700 40.07600 1.000 21.72892 649 HIS A C 1
ATOM 4035 O O . HIS B 1 649 ? 1.51400 41.87500 38.95300 1.000 20.84724 649 HIS A O 1
ATOM 4049 N N . ARG B 1 650 ? 2.67600 40.77600 40.56700 1.000 20.66037 650 ARG A N 1
ATOM 4050 C CA . ARG B 1 650 ? 2.69200 39.53300 39.81300 1.000 21.08148 650 ARG A CA 1
ATOM 4051 C C . ARG B 1 650 ? 1.28100 39.02600 39.58100 1.000 19.01544 650 ARG A C 1
ATOM 4052 O O . ARG B 1 650 ? 0.96300 38.59500 38.47600 1.000 18.08638 650 ARG A O 1
ATOM 4073 N N . GLN B 1 651 ? 0.41200 39.10200 40.59400 1.000 19.70236 651 GLN A N 1
ATOM 4074 C CA . GLN B 1 651 ? -0.94800 38.59700 40.41800 1.000 20.09451 651 GLN A CA 1
ATOM 4075 C C . GLN B 1 651 ? -1.72300 39.42000 39.38800 1.000 20.49983 651 GLN A C 1
ATOM 4076 O O . GLN B 1 651 ? -2.50400 38.87000 38.60700 1.000 20.50246 651 GLN A O 1
ATOM 4090 N N . VAL B 1 652 ? -1.49400 40.73400 39.33600 1.000 21.64207 652 VAL A N 1
ATOM 4091 C CA . VAL B 1 652 ? -2.13800 41.55700 38.30000 1.000 21.23676 652 VAL A CA 1
ATOM 4092 C C . VAL B 1 652 ? -1.69400 41.09700 36.91200 1.000 21.63154 652 VAL A C 1
ATOM 4093 O O . VAL B 1 652 ? -2.50500 40.89500 35.97800 1.000 22.18161 652 VAL A O 1
ATOM 4106 N N . LEU B 1 653 ? -0.38100 40.93700 36.75200 1.000 21.79209 653 LEU A N 1
ATOM 4107 C CA . LEU B 1 653 ? 0.13200 40.51700 35.45500 1.000 21.49205 653 LEU A CA 1
ATOM 4108 C C . LEU B 1 653 ? -0.41400 39.13900 35.06200 1.000 19.76290 653 LEU A C 1
ATOM 4109 O O . LEU B 1 653 ? -0.83200 38.89800 33.89100 1.000 19.00491 653 LEU A O 1
ATOM 4125 N N . LEU B 1 654 ? -0.42200 38.21900 36.02300 1.000 19.02597 654 LEU A N 1
ATOM 4126 C CA . LEU B 1 654 ? -0.86500 36.86600 35.72900 1.000 19.21020 654 LEU A CA 1
ATOM 4127 C C . LEU B 1 654 ? -2.33000 36.86500 35.29000 1.000 19.63393 654 LEU A C 1
ATOM 4128 O O . LEU B 1 654 ? -2.71600 36.12300 34.37400 1.000 19.39706 654 LEU A O 1
ATOM 4144 N N . GLU B 1 655 ? -3.15100 37.73400 35.88000 1.000 19.21546 655 GLU A N 1
ATOM 4145 C CA . GLU B 1 655 ? -4.54100 37.79000 35.42600 1.000 21.11043 655 GLU A CA 1
ATOM 4146 C C . GLU B 1 655 ? -4.63700 38.27800 33.98600 1.000 20.55246 655 GLU A C 1
ATOM 4147 O O . GLU B 1 655 ? -5.53800 37.84900 33.24600 1.000 20.99725 655 GLU A O 1
ATOM 4159 N N . ILE B 1 656 ? -3.72200 39.15500 33.55300 1.000 20.32612 656 ILE A N 1
ATOM 4160 C CA . ILE B 1 656 ? -3.71200 39.51700 32.12500 1.000 18.34694 656 ILE A CA 1
ATOM 4161 C C . ILE B 1 656 ? -3.59000 38.26500 31.25700 1.000 17.99689 656 ILE A C 1
ATOM 4162 O O . ILE B 1 656 ? -4.30200 38.08800 30.26600 1.000 17.98900 656 ILE A O 1
ATOM 4178 N N . PHE B 1 657 ? -2.67000 37.38700 31.61700 1.000 18.16797 657 PHE A N 1
ATOM 4179 C CA . PHE B 1 657 ? -2.41700 36.22000 30.75900 1.000 19.02333 657 PHE A CA 1
ATOM 4180 C C . PHE B 1 657 ? -3.42700 35.09400 30.92300 1.000 20.18400 657 PHE A C 1
ATOM 4181 O O . PHE B 1 657 ? -3.33400 34.08600 30.21000 1.000 19.92344 657 PHE A O 1
ATOM 4198 N N A SER B 1 658 ? -4.39500 35.24100 31.82500 0.600 21.32624 658 SER A N 1
ATOM 4199 N N B SER B 1 658 ? -4.39900 35.24800 31.81200 0.400 20.79197 658 SER A N 1
ATOM 4200 C CA A SER B 1 658 ? -5.54100 34.34000 31.85000 0.600 23.88971 658 SER A CA 1
ATOM 4201 C CA B SER B 1 658 ? -5.54800 34.35600 31.86700 0.400 22.56060 658 SER A CA 1
ATOM 4202 C C A SER B 1 658 ? -6.47300 34.58200 30.67100 0.600 23.44755 658 SER A C 1
ATOM 4203 C C B SER B 1 658 ? -6.56800 34.65600 30.78000 0.400 21.76840 658 SER A C 1
ATOM 4204 O O A SER B 1 658 ? -7.22900 33.67600 30.29300 0.600 25.24776 658 SER A O 1
ATOM 4205 O O B SER B 1 658 ? -7.49100 33.85600 30.57800 0.400 21.84999 658 SER A O 1
ATOM 4220 N N . LYS B 1 659 ? -6.40300 35.76800 30.05700 1.000 21.57890 659 LYS A 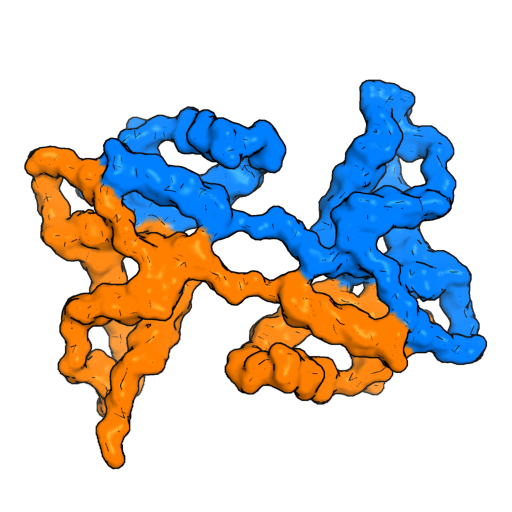N 1
ATOM 4221 C CA . LYS B 1 659 ? -7.31000 36.17400 28.99500 1.000 22.00527 659 LYS A CA 1
ATOM 4222 C C . LYS B 1 659 ? -6.57300 36.50300 27.70600 1.000 19.50497 659 LYS A C 1
ATOM 4223 O O . LYS B 1 659 ? -7.23000 36.82900 26.70200 1.000 20.79197 659 LYS A O 1
ATOM 4243 N N . ASN B 1 660 ? -5.23100 36.47200 27.71800 1.000 18.02585 660 ASN A N 1
ATOM 4244 C CA . ASN B 1 660 ? -4.40900 36.84900 26.58400 1.000 17.27312 660 ASN A CA 1
ATOM 4245 C C . ASN B 1 660 ? -3.20400 35.93100 26.48400 1.000 16.14404 660 ASN A C 1
ATOM 4246 O O . ASN B 1 660 ? -2.60700 35.59400 27.50300 1.000 17.74423 660 ASN A O 1
ATOM 4257 N N . TYR B 1 661 ? -2.82500 35.55400 25.26100 1.000 16.44671 661 TYR A N 1
ATOM 4258 C CA . TYR B 1 661 ? -1.58600 34.78700 25.05700 1.000 14.89652 661 TYR A CA 1
ATOM 4259 C C . TYR B 1 661 ? -0.35600 35.68200 25.03700 1.000 14.01747 661 TYR A C 1
ATOM 4260 O O . TYR B 1 661 ? 0.70100 35.32000 25.56700 1.000 14.31751 661 TYR A O 1
ATOM 4278 N N . ARG B 1 662 ? -0.48500 36.86200 24.44400 1.000 14.79125 662 ARG A N 1
ATOM 4279 C CA . ARG B 1 662 ? 0.62800 37.79000 24.32400 1.000 14.94653 662 ARG A CA 1
ATOM 4280 C C . ARG B 1 662 ? 0.06700 39.20000 24.24600 1.000 13.98852 662 ARG A C 1
ATOM 4281 O O . ARG B 1 662 ? -1.01900 39.42500 23.70300 1.000 14.70439 662 ARG A O 1
ATOM 4302 N N . VAL B 1 663 ? 0.81000 40.15300 24.81200 1.000 14.73861 663 VAL A N 1
ATOM 4303 C CA . VAL B 1 663 ? 0.38600 41.54900 24.87800 1.000 14.78862 663 VAL A CA 1
ATOM 4304 C C . VAL B 1 663 ? 1.59800 42.46400 24.70100 1.000 15.27815 663 VAL A C 1
ATOM 4305 O O . VAL B 1 663 ? 2.75000 42.04300 24.80200 1.000 15.30710 663 VAL A O 1
ATOM 4318 N N . ARG B 1 664 ? 1.33200 43.74600 24.44700 1.000 16.27827 664 ARG A N 1
ATOM 4319 C CA . ARG B 1 664 ? 2.38500 44.76000 24.43200 1.000 17.08889 664 ARG A CA 1
ATOM 4320 C C . ARG B 1 664 ? 2.78200 45.16300 25.84900 1.000 18.19429 664 ARG A C 1
ATOM 4321 O O . ARG B 1 664 ? 1.98500 45.10900 26.78100 1.000 18.92595 664 ARG A O 1
ATOM 4342 N N . ARG B 1 665 ? 4.04000 45.56200 26.00500 1.000 20.00503 665 ARG A N 1
ATOM 4343 C CA . ARG B 1 665 ? 4.50200 46.02400 27.30600 1.000 22.53165 665 ARG A CA 1
ATOM 4344 C C . ARG B 1 665 ? 3.58200 47.09800 27.85300 1.000 22.55270 665 ARG A C 1
ATOM 4345 O O . ARG B 1 665 ? 3.22600 47.06900 29.03200 1.000 22.91591 665 ARG A O 1
ATOM 4366 N N . ASN B 1 666 ? 3.18200 48.04700 27.00100 1.000 23.35017 666 ASN A N 1
ATOM 4367 C CA . ASN B 1 666 ? 2.34000 49.15200 27.43800 1.000 26.28210 666 ASN A CA 1
ATOM 4368 C C . ASN B 1 666 ? 1.03700 48.64300 28.05400 1.000 24.21606 666 ASN A C 1
ATOM 4369 O O . ASN B 1 666 ? 0.54200 49.20000 29.03500 1.000 25.05037 666 ASN A O 1
ATOM 4397 N N . ILE B 1 668 ? 0.58100 45.91400 29.74200 1.000 21.64207 668 ILE A N 1
ATOM 4398 C CA . ILE B 1 668 ? 0.87100 45.44500 31.09700 1.000 21.77103 668 ILE A CA 1
ATOM 4399 C C . ILE B 1 668 ? 1.04500 46.63400 32.03100 1.000 22.43690 668 ILE A C 1
ATOM 4400 O O . ILE B 1 668 ? 0.46800 46.67000 33.13300 1.000 23.30806 668 ILE A O 1
ATOM 4416 N N . GLN B 1 669 ? 1.78100 47.65800 31.56400 1.000 23.67389 669 GLN A N 1
ATOM 4417 C CA . GLN B 1 669 ? 2.01400 48.84600 32.37500 1.000 27.03745 669 GLN A CA 1
ATOM 4418 C C . GLN B 1 669 ? 0.68900 49.50100 32.72600 1.000 26.83216 669 GLN A C 1
ATOM 4419 O O . GLN B 1 669 ? 0.42400 49.82800 33.89500 1.000 28.27444 669 GLN A O 1
ATOM 4433 N N . SER B 1 670 ? -0.17300 49.67900 31.71900 1.000 27.51383 670 SER A N 1
ATOM 4434 C CA . SER B 1 670 ? -1.41900 50.37100 31.98000 1.000 29.28772 670 SER A CA 1
ATOM 4435 C C . SER B 1 670 ? -2.22400 49.59800 32.99600 1.000 29.30878 670 SER A C 1
ATOM 4436 O O . SER B 1 670 ? -2.75300 50.18900 33.95300 1.000 31.60116 670 SER A O 1
ATOM 4444 N N . ARG B 1 671 ? -2.23500 48.25700 32.86500 1.000 26.11629 671 ARG A N 1
ATOM 4445 C CA . ARG B 1 671 ? -3.04600 47.45800 33.77700 1.000 26.62951 671 ARG A CA 1
ATOM 4446 C C . ARG B 1 671 ? -2.50500 47.59500 35.18700 1.000 27.04535 671 ARG A C 1
ATOM 4447 O O . ARG B 1 671 ? -3.26900 47.81600 36.13500 1.000 29.53249 671 ARG A O 1
ATOM 4468 N N . LEU B 1 672 ? -1.17500 47.57200 35.33200 1.000 27.31643 672 LEU A N 1
ATOM 4469 C CA . LEU B 1 672 ? -0.59000 47.73300 36.65600 1.000 27.86650 672 LEU A CA 1
ATOM 4470 C C . LEU B 1 672 ? -0.97700 49.09000 37.22500 1.000 30.31416 672 LEU A C 1
ATOM 4471 O O . LEU B 1 672 ? -1.43300 49.19000 38.37500 1.000 32.38283 672 LEU A O 1
ATOM 4487 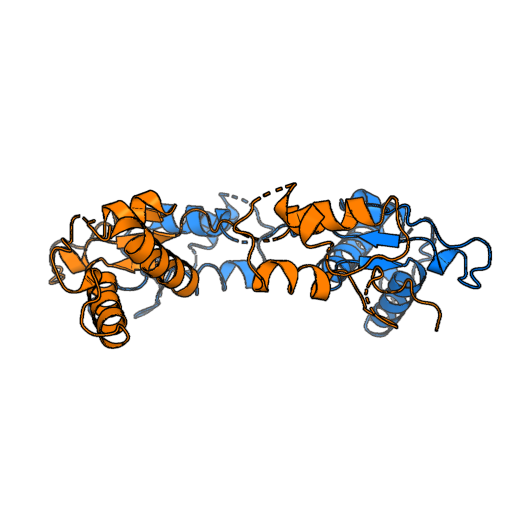N N . THR B 1 673 ? -0.89200 50.13900 36.39400 1.000 31.97225 673 THR A N 1
ATOM 4488 C CA . THR B 1 673 ? -1.20900 51.48100 36.87900 1.000 34.46203 673 THR A CA 1
ATOM 4489 C C . THR B 1 673 ? -2.66200 51.54900 37.32000 1.000 33.59350 673 THR A C 1
ATOM 4490 O O . THR B 1 673 ? -2.98400 52.14100 38.35800 1.000 32.87236 673 THR A O 1
ATOM 4501 N N . GLN B 1 674 ? -3.54900 50.89300 36.56800 1.000 32.88815 674 GLN A N 1
ATOM 4502 C CA . GLN B 1 674 ? -4.96700 50.94500 36.90000 1.000 35.65164 674 GLN A CA 1
ATOM 4503 C C . GLN B 1 674 ? -5.25500 50.18300 38.19400 1.000 34.84365 674 GLN A C 1
ATOM 4504 O O . GLN B 1 674 ? -6.06900 50.62400 39.02100 1.000 34.55414 674 GLN A O 1
ATOM 4518 N N . GLU B 1 675 ? -4.53800 49.09000 38.43700 1.000 34.60415 675 GLU A N 1
ATOM 4519 C CA . GLU B 1 675 ? -4.92200 48.23500 39.56500 1.000 36.53333 675 GLU A CA 1
ATOM 4520 C C . GLU B 1 675 ? -4.21600 48.65100 40.84200 1.000 39.23102 675 GLU A C 1
ATOM 4521 O O . GLU B 1 675 ? -4.79000 48.51700 41.92200 1.000 40.99702 675 GLU A O 1
ATOM 4551 N N . GLY B 1 677 ? -1.96000 51.65400 40.92600 1.000 58.92549 677 GLY A N 1
ATOM 4552 C CA . GLY B 1 677 ? -1.83900 53.10500 41.02000 1.000 63.16547 677 GLY A CA 1
ATOM 4553 C C . GLY B 1 677 ? -0.54400 53.59300 40.39300 1.000 66.67905 677 GLY A C 1
ATOM 4554 O O . GLY B 1 677 ? 0.37500 52.80900 40.14000 1.000 65.47364 677 GLY A O 1
ATOM 4558 N N . GLU B 1 678 ? -0.48000 54.89900 40.13000 1.000 71.31381 678 GLU A N 1
ATOM 4559 C CA . GLU B 1 678 ? 0.65900 55.47300 39.42100 1.000 75.18270 678 GLU A CA 1
ATOM 4560 C C . GLU B 1 678 ? 1.95700 55.38300 40.20900 1.000 77.54877 678 GLU A C 1
ATOM 4561 O O . GLU B 1 678 ? 3.02000 55.69900 39.65400 1.000 77.91460 678 GLU A O 1
ATOM 4567 N N . ASP B 1 679 ? 1.89500 54.93700 41.46700 1.000 78.59363 679 ASP A N 1
ATOM 4568 C CA . ASP B 1 679 ? 3.06100 54.80900 42.33800 1.000 78.42519 679 ASP A CA 1
ATOM 4569 C C . ASP B 1 679 ? 3.84500 53.52200 42.10100 1.000 74.55104 679 ASP A C 1
ATOM 4570 O O . ASP B 1 679 ? 4.37500 52.93900 43.05300 1.000 75.65118 679 ASP A O 1
ATOM 4579 N N . LEU B 1 680 ? 3.94400 53.05900 40.85700 1.000 69.14250 680 LEU A N 1
ATOM 4580 C CA . LEU B 1 680 ? 4.79100 51.92200 40.52800 1.000 64.01031 680 LEU A CA 1
ATOM 4581 C C . LEU B 1 680 ? 6.04300 52.43000 39.82900 1.000 58.68072 680 LEU A C 1
ATOM 4582 O O . LEU B 1 680 ? 5.96400 53.01900 38.74100 1.000 58.48859 680 LEU A O 1
ATOM 4598 N N . SER B 1 681 ? 7.18700 52.21500 40.46900 1.000 53.88014 681 SER A N 1
ATOM 4599 C CA . SER B 1 681 ? 8.46300 52.56800 39.87400 1.000 49.83492 681 SER A CA 1
ATOM 4600 C C . SER B 1 681 ? 8.71800 51.72300 38.63300 1.000 46.50821 681 SER A C 1
ATOM 4601 O O . SER B 1 681 ? 8.27700 50.57600 38.53200 1.000 43.30256 681 SER A O 1
ATOM 4609 N N . LYS B 1 682 ? 9.45500 52.29400 37.68000 1.000 46.60822 682 LYS A N 1
ATOM 4610 C CA . LYS B 1 682 ? 9.92100 51.48200 36.56800 1.000 46.25028 682 LYS A CA 1
ATOM 4611 C C . LYS B 1 682 ? 10.64400 50.25400 37.08900 1.000 41.64447 682 LYS A C 1
ATOM 4612 O O . LYS B 1 682 ? 10.63300 49.20800 36.43700 1.000 38.19668 682 LYS A O 1
ATOM 4631 N N . GLN B 1 683 ? 11.30800 50.37900 38.24000 1.000 40.06007 683 GLN A N 1
ATOM 4632 C CA . GLN B 1 683 ? 12.02000 49.23700 38.80100 1.000 38.38355 683 GLN A CA 1
ATOM 4633 C C . GLN B 1 683 ? 11.05700 48.10200 39.14100 1.000 33.72510 683 GLN A C 1
ATOM 4634 O O . GLN B 1 683 ? 11.32500 46.93700 38.81800 1.000 29.88516 683 GLN A O 1
ATOM 4648 N N . GLU B 1 684 ? 9.89900 48.42300 39.72900 1.000 32.16175 684 GLU A N 1
ATOM 4649 C CA . GLU B 1 684 ? 8.92700 47.37100 40.02500 1.000 32.57496 684 GLU A CA 1
ATOM 4650 C C . GLU B 1 684 ? 8.36000 46.75300 38.74600 1.000 29.44564 684 GLU A C 1
ATOM 4651 O O . GLU B 1 684 ? 8.19100 45.52800 38.66100 1.000 26.63740 684 GLU A O 1
ATOM 4663 N N . VAL B 1 685 ? 8.04200 47.57900 37.75000 1.000 30.24047 685 VAL A N 1
ATOM 4664 C CA . VAL B 1 685 ? 7.47000 47.04800 36.51600 1.000 30.79843 685 VAL A CA 1
ATOM 4665 C C . VAL B 1 685 ? 8.48200 46.15400 35.81700 1.000 29.50091 685 VAL A C 1
ATOM 4666 O O . VAL B 1 685 ? 8.15700 45.04700 35.36100 1.000 26.98745 685 VAL A O 1
ATOM 4679 N N . ASP B 1 686 ? 9.72100 46.64000 35.69600 1.000 32.29071 686 ASP A N 1
ATOM 4680 C CA . ASP B 1 686 ? 10.78000 45.83400 35.11500 1.000 31.29323 686 ASP A CA 1
ATOM 4681 C C . ASP B 1 686 ? 10.92300 44.51700 35.86200 1.000 27.28485 686 ASP A C 1
ATOM 4682 O O . ASP B 1 686 ? 11.13800 43.47500 35.24000 1.000 23.83180 686 ASP A O 1
ATOM 4691 N N A LYS B 1 687 ? 10.81200 44.54300 37.19400 0.610 27.42434 687 LYS A N 1
ATOM 4692 N N B LYS B 1 687 ? 10.81500 44.55100 37.19600 0.390 27.32696 687 LYS A N 1
ATOM 4693 C CA A LYS B 1 687 ? 10.98500 43.30600 37.94900 0.610 26.07944 687 LYS A CA 1
ATOM 4694 C CA B LYS B 1 687 ? 10.98700 43.33700 37.99000 0.390 25.52148 687 LYS A CA 1
ATOM 4695 C C A LYS B 1 687 ? 9.86300 42.31100 37.66100 0.610 24.04762 687 LYS A C 1
ATOM 4696 C C B LYS B 1 687 ? 9.89500 42.31900 37.68000 0.390 24.44240 687 LYS A C 1
ATOM 4697 O O A LYS B 1 687 ? 10.11700 41.11500 37.49800 0.610 22.12107 687 LYS A O 1
ATOM 4698 O O B LYS B 1 687 ? 10.16500 41.12700 37.50900 0.390 22.80800 687 LYS A O 1
ATOM 4735 N N A VAL B 1 688 ? 8.61400 42.77600 37.61900 0.610 24.32660 688 VAL A N 1
ATOM 4736 N N B VAL B 1 688 ? 8.64000 42.76800 37.63800 0.390 25.12670 688 VAL A N 1
ATOM 4737 C CA A VAL B 1 688 ? 7.50400 41.85200 37.40000 0.610 22.52112 688 VAL A CA 1
ATOM 4738 C CA B VAL B 1 688 ? 7.54700 41.82400 37.40500 0.390 24.29765 688 VAL A CA 1
ATOM 4739 C C A VAL B 1 688 ? 7.57800 41.26600 35.99400 0.610 21.83946 688 VAL A C 1
ATOM 4740 C C B VAL B 1 688 ? 7.64700 41.24200 36.00100 0.390 22.93433 688 VAL A C 1
ATOM 4741 O O A VAL B 1 688 ? 7.33100 40.06500 35.79100 0.610 20.39192 688 VAL A O 1
ATOM 4742 O O B VAL B 1 688 ? 7.43000 40.03800 35.79300 0.390 21.02094 688 VAL A O 1
ATOM 4767 N N . LEU B 1 689 ? 8.01300 42.07500 35.02400 1.000 23.88181 689 LEU A N 1
ATOM 4768 C CA . LEU B 1 689 ? 8.23400 41.55700 33.66700 1.000 23.93708 689 LEU A CA 1
ATOM 4769 C C . LEU B 1 689 ? 9.37100 40.54000 33.62300 1.000 22.61587 689 LEU A C 1
ATOM 4770 O O . LEU B 1 689 ? 9.26700 39.49800 32.96900 1.000 22.50007 689 LEU A O 1
ATOM 4787 N N . LYS B 1 690 ? 10.45700 40.81400 34.31900 1.000 21.84999 690 LYS A N 1
ATOM 4788 C CA . LYS B 1 690 ? 11.58600 39.90500 34.31600 1.000 21.19201 690 LYS A CA 1
ATOM 4789 C C . LYS B 1 690 ? 11.23900 38.60100 35.00000 1.000 21.42362 690 LYS A C 1
ATOM 4790 O O . LYS B 1 690 ? 11.69200 37.54000 34.57200 1.000 21.71050 690 LYS A O 1
ATOM 4809 N N . ASP B 1 691 ? 10.44700 38.66500 36.06400 1.000 21.76050 691 ASP A N 1
ATOM 4810 C CA . ASP B 1 691 ? 10.12900 37.46100 36.81600 1.000 21.60259 691 ASP A CA 1
ATOM 4811 C C . ASP B 1 691 ? 9.14900 36.57400 36.05000 1.000 19.66025 691 ASP A C 1
ATOM 4812 O O . ASP B 1 691 ? 9.27300 35.34800 36.07300 1.000 19.46549 691 ASP A O 1
ATOM 4821 N N . CYS B 1 692 ? 8.17600 37.18600 35.35800 1.000 19.36548 692 CYS A N 1
ATOM 4822 C CA . CYS B 1 692 ? 7.06500 36.38500 34.83800 1.000 19.31811 692 CYS A CA 1
ATOM 4823 C C . CYS B 1 692 ? 7.09500 36.13300 33.33900 1.000 17.87846 692 CYS A C 1
ATOM 4824 O O . CYS B 1 692 ? 6.46700 35.15900 32.86900 1.000 16.73095 692 CYS A O 1
ATOM 4832 N N . CYS B 1 693 ? 7.77400 36.99000 32.59000 1.000 17.03362 693 CYS A N 1
ATOM 4833 C CA . CYS B 1 693 ? 7.52500 37.08400 31.17000 1.000 18.39957 693 CYS A CA 1
ATOM 4834 C C . CYS B 1 693 ? 8.78900 36.92600 30.34100 1.000 17.46788 693 CYS A C 1
ATOM 4835 O O . CYS B 1 693 ? 9.91700 36.98600 30.84000 1.000 18.01532 693 CYS A O 1
ATOM 4843 N N . VAL B 1 694 ? 8.55700 36.76400 29.04000 1.000 17.56263 694 VAL A N 1
ATOM 4844 C CA . VAL B 1 694 ? 9.61100 36.73700 28.03000 1.000 18.88911 694 VAL A CA 1
ATOM 4845 C C . VAL B 1 694 ? 9.10300 37.55300 26.84300 1.000 18.29956 694 VAL A C 1
ATOM 4846 O O . VAL B 1 694 ? 7.92200 37.48900 26.49200 1.000 18.77857 694 VAL A O 1
ATOM 4859 N N . SER B 1 695 ? 9.99900 38.33400 26.24400 1.000 19.89449 695 SER A N 1
ATOM 4860 C CA . SER B 1 695 ? 9.69200 39.17500 25.10300 1.000 19.82606 695 SER A CA 1
ATOM 4861 C C . SER B 1 695 ? 10.13800 38.47300 23.82900 1.000 18.15218 695 SER A C 1
ATOM 4862 O O . SER B 1 695 ? 11.23700 37.91300 23.77000 1.000 19.32600 695 SER A O 1
ATOM 4870 N N . TYR B 1 696 ? 9.28900 38.50500 22.80300 1.000 17.36261 696 TYR A N 1
ATOM 4871 C CA . TYR B 1 696 ? 9.64400 37.91700 21.51300 1.000 16.62305 696 TYR A CA 1
ATOM 4872 C C . TYR B 1 696 ? 8.93500 38.70400 20.42800 1.000 17.05731 696 TYR A C 1
ATOM 4873 O O . TYR B 1 696 ? 7.70100 38.82600 20.45900 1.000 16.92045 696 TYR A O 1
ATOM 4891 N N . GLY B 1 697 ? 9.71800 39.26100 19.50400 1.000 18.05480 697 GLY A N 1
ATOM 4892 C CA . GLY B 1 697 ? 9.15800 40.04200 18.40900 1.000 19.19441 697 GLY A CA 1
ATOM 4893 C C . GLY B 1 697 ? 8.41100 41.28700 18.83200 1.000 19.46023 697 GLY A C 1
ATOM 4894 O O . GLY B 1 697 ? 7.53000 41.77700 18.09500 1.000 20.81565 697 GLY A O 1
ATOM 4898 N N . GLY B 1 698 ? 8.72400 41.81300 20.01400 1.000 20.57089 698 GLY A N 1
ATOM 4899 C CA . GLY B 1 698 ? 8.04700 42.97700 20.53300 1.000 20.19189 698 GLY A CA 1
ATOM 4900 C C . GLY B 1 698 ? 6.79400 42.68000 21.31800 1.000 19.51023 698 GLY A C 1
ATOM 4901 O O . GLY B 1 698 ? 6.12200 43.61400 21.77300 1.000 21.92105 698 GLY A O 1
ATOM 4939 N N . TRP B 1 700 ? 4.97300 40.40400 24.58300 1.000 14.89915 700 TRP A N 1
ATOM 4940 C CA . TRP B 1 700 ? 5.29100 39.78600 25.85800 1.000 14.83862 700 TRP A CA 1
ATOM 4941 C C . TRP B 1 700 ? 4.38000 38.60300 26.12200 1.000 14.41752 700 TRP A C 1
ATOM 4942 O O . TRP B 1 700 ? 3.15000 38.67900 25.95200 1.000 14.94653 700 TRP A O 1
ATOM 4964 N N . TYR B 1 701 ? 5.01200 37.51300 26.53000 1.000 13.23317 701 TYR A N 1
ATOM 4965 C CA . TYR B 1 701 ? 4.41400 36.22500 26.80700 1.000 13.47530 701 TYR A CA 1
ATOM 4966 C C . TYR B 1 701 ? 4.76900 35.81400 28.22800 1.000 14.41225 701 TYR A C 1
ATOM 4967 O O . TYR B 1 701 ? 5.79600 36.24500 28.76400 1.000 15.27288 701 TYR A O 1
ATOM 4985 N N . LEU B 1 702 ? 3.97900 34.93000 28.82600 1.000 1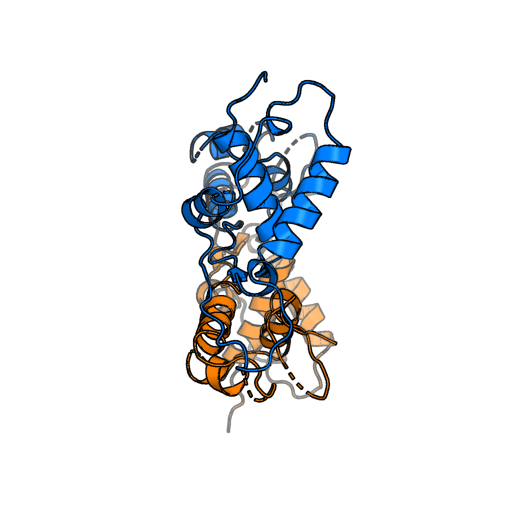4.74650 702 LEU A N 1
ATOM 4986 C CA . LEU B 1 702 ? 4.49200 34.24100 30.02000 1.000 16.63357 702 LEU A CA 1
ATOM 4987 C C . LEU B 1 702 ? 5.69100 33.35800 29.66900 1.000 17.77318 702 LEU A C 1
ATOM 4988 O O . LEU B 1 702 ? 5.76100 32.75300 28.58700 1.000 16.30459 702 LEU A O 1
ATOM 5004 N N . LYS B 1 703 ? 6.64000 33.28300 30.60000 1.000 17.52579 703 LYS A N 1
ATOM 5005 C CA . LYS B 1 703 ? 7.80300 32.43700 30.42100 1.000 17.09415 703 LYS A CA 1
ATOM 5006 C C . LYS B 1 703 ? 7.39600 31.03500 29.99100 1.000 17.00993 703 LYS A C 1
ATOM 5007 O O . LYS B 1 703 ? 6.45100 30.43600 30.52600 1.000 17.50210 703 LYS A O 1
ATOM 5026 N N . GLY B 1 704 ? 8.16000 30.49400 29.05600 1.000 16.62831 704 GLY A N 1
ATOM 5027 C CA . GLY B 1 704 ? 7.97100 29.12500 28.65000 1.000 16.64410 704 GLY A CA 1
ATOM 5028 C C . GLY B 1 704 ? 6.89300 28.89100 27.63700 1.000 17.04678 704 GLY A C 1
ATOM 5029 O O . GLY B 1 704 ? 6.73300 27.75000 27.20000 1.000 18.93648 704 GLY A O 1
ATOM 5033 N N . THR B 1 705 ? 6.16800 29.92900 27.22200 1.000 14.57806 705 THR A N 1
ATOM 5034 C CA . THR B 1 705 ? 5.02100 29.72700 26.33700 1.000 15.27552 705 THR A CA 1
ATOM 5035 C C . THR B 1 705 ? 5.29700 30.08600 24.89900 1.000 15.92033 705 THR A C 1
ATOM 5036 O O . THR B 1 705 ? 4.42000 29.84800 24.06900 1.000 15.23867 705 THR A O 1
ATOM 5047 N N . VAL B 1 706 ? 6.46600 30.63400 24.58700 1.000 16.69147 706 VAL A N 1
ATOM 5048 C CA . VAL B 1 706 ? 6.81100 30.97400 23.20800 1.000 17.53631 706 VAL A CA 1
ATOM 5049 C C . VAL B 1 706 ? 7.31900 29.73000 22.49800 1.000 17.85740 706 VAL A C 1
ATOM 5050 O O . VAL B 1 706 ? 8.23900 29.05500 22.98200 1.000 20.05240 706 VAL A O 1
ATOM 5063 N N . GLN B 1 707 ? 6.77500 29.46800 21.30500 1.000 19.36548 707 GLN A N 1
ATOM 5064 C CA . GLN B 1 707 ? 7.20600 28.33700 20.49000 1.000 22.80273 707 GLN A CA 1
ATOM 5065 C C . GLN B 1 707 ? 8.33400 28.81300 19.56800 1.000 27.51646 707 GLN A C 1
ATOM 5066 O O . GLN B 1 707 ? 8.21300 28.89800 18.36000 1.000 28.92452 707 GLN A O 1
ATOM 5080 N N . SER B 1 708 ? 9.46700 29.10300 20.19300 1.000 32.97764 708 SER A N 1
ATOM 5081 C CA . SER B 1 708 ? 10.66100 29.60100 19.50900 1.000 39.76266 708 SER A CA 1
ATOM 5082 C C . SER B 1 708 ? 11.28500 28.57700 18.56200 1.000 45.19752 708 SER A C 1
ATOM 5083 O O . SER B 1 708 ? 10.58100 27.82700 17.89000 1.000 50.42447 708 SER A O 1
#

Secondary structure (DSSP, 8-state):
--S-HHHHHHHHHHHHHHHHSEEEHHHHHHHHHHHHHTSPTT-GGGS------HHHHHHTT-EEE-----TT----TGGG-EEE-------HHHHHHHHHHHHH-SB-----HHHHHH------HHHHHHHHHHHEE-----EETT----/----SHHHHHHHHHHHHHHHSEEEHHHHHHHHHHHHHHSPTT-GGGSS-----HHHHHHTTEEEE-----TT----HHHH-EEEE------HHHHHHHHHHHTT-SB-----HHHHHH--TT--HHHHHHHHHHHEE-S---EETT----

Organism: Homo sapiens (NCBI:txid9606)

InterPro domains:
  IPR006886 DNA-directed RNA polymerase III subunit Rpc5 [PF04801] (5-432)
  IPR006886 DNA-directed RNA polymerase III subunit Rpc5 [PTHR12069] (2-706)
  IPR045576 DNA-directed RNA polymerase III subunit RPC5, C-terminal [PF19725] (443-708)

GO terms:
  GO:0005666 RNA polymerase III complex (C, IDA)
  GO:0005634 nucleus (C, EXP)
  GO:0005654 nucleoplasm (C, TAS)
  GO:0005829 cytosol (C, TAS)
  GO:0005654 nucleoplasm (C, IDA)
  GO:0006383 transcription by RNA polymerase III (P, IDA)
  GO:0006384 transcription initiation at RNA polymerase III promoter (P, IDA)
  GO:0006386 termination of RNA polymerase III transcription (P, IDA)

Sequence (300 aa):
APTPVARELKAFVEATFQRQFVLTLSELKRLFNLHLASLPPGHTLFSGISDRLQDTVLAAGCKQILVPFPPQTAASPDEQKVFALWESGDSDQHRQVLLEIFSSKNYRVRRRNIQSRLTQEGEDLSKQEVDKKVLKDCCVSSYGGWYLKGTVQSAPTPVARELKAFVEATFQRRQFVLTLSELKRLFNLHLASLPPGHTLFSGISDRLQDTVLAAGCKQILVPFPPQTAASPDEQKVFALWESGDSDQHRQVLLEIFSSKNYRVRRNIQSRLTQEGEDLSKQEVDKKVVLKDCCVSYGGWYLKGTVQS